Protein AF-A0A9E9LBI9-F1 (afdb_monomer)

Structure (mmCIF, N/CA/C/O backbone):
data_AF-A0A9E9LBI9-F1
#
_entry.id   AF-A0A9E9LBI9-F1
#
loop_
_atom_site.group_PDB
_atom_site.id
_atom_site.type_symbol
_atom_site.label_atom_id
_atom_site.label_alt_id
_atom_site.label_comp_id
_atom_site.label_asym_id
_atom_site.label_entity_id
_atom_site.label_seq_id
_atom_site.pdbx_PDB_ins_code
_atom_site.Cartn_x
_atom_site.Cartn_y
_atom_site.Cartn_z
_atom_site.occupancy
_atom_site.B_iso_or_equiv
_atom_site.auth_seq_id
_atom_site.auth_comp_id
_atom_site.auth_asym_id
_atom_site.auth_atom_id
_atom_site.pdbx_PDB_model_num
ATOM 1 N N . MET A 1 1 ? -3.556 -32.156 -59.238 1.00 56.84 1 MET A N 1
ATOM 2 C CA . MET A 1 1 ? -4.126 -30.842 -58.843 1.00 56.84 1 MET A CA 1
ATOM 3 C C . MET A 1 1 ? -4.313 -30.644 -57.334 1.00 56.84 1 MET A C 1
ATOM 5 O O . MET A 1 1 ? -4.051 -29.538 -56.886 1.00 56.84 1 MET A O 1
ATOM 9 N N . LYS A 1 2 ? -4.705 -31.645 -56.526 1.00 55.84 2 LYS A N 1
ATOM 10 C CA . LYS A 1 2 ? -4.980 -31.447 -55.080 1.00 55.84 2 LYS A CA 1
ATOM 11 C C . LYS A 1 2 ? -3.745 -31.144 -54.202 1.00 55.84 2 LYS A C 1
ATOM 13 O O . LYS A 1 2 ? -3.863 -30.381 -53.254 1.00 55.84 2 LYS A O 1
ATOM 18 N N . LEU A 1 3 ? -2.559 -31.650 -54.557 1.00 52.78 3 LEU A N 1
ATOM 19 C CA . LEU A 1 3 ? -1.318 -31.416 -53.795 1.00 52.78 3 LEU A CA 1
ATOM 20 C C . LEU A 1 3 ? -0.767 -29.983 -53.953 1.00 52.78 3 LEU A C 1
ATOM 22 O O . LEU A 1 3 ? -0.247 -29.408 -53.005 1.00 52.78 3 LEU A O 1
ATOM 26 N N . ILE A 1 4 ? -0.953 -29.377 -55.132 1.00 56.50 4 ILE A N 1
ATOM 27 C CA . ILE A 1 4 ? -0.503 -28.005 -55.437 1.00 56.50 4 ILE A CA 1
ATOM 28 C C . ILE A 1 4 ? -1.353 -26.970 -54.683 1.00 56.50 4 ILE A C 1
ATOM 30 O O . ILE A 1 4 ? -0.819 -25.997 -54.163 1.00 56.50 4 ILE A O 1
ATOM 34 N N . HIS A 1 5 ? -2.660 -27.219 -54.542 1.00 54.97 5 HIS A N 1
ATOM 35 C CA . HIS A 1 5 ? -3.551 -26.357 -53.756 1.00 54.97 5 HIS A CA 1
ATOM 36 C C . HIS A 1 5 ? -3.266 -26.462 -52.248 1.00 54.97 5 HIS A C 1
ATOM 38 O O . HIS A 1 5 ? -3.377 -25.468 -51.536 1.00 54.97 5 HIS A O 1
ATOM 44 N N . PHE A 1 6 ? -2.834 -27.635 -51.767 1.00 55.84 6 PHE A N 1
ATOM 45 C CA . PHE A 1 6 ? -2.433 -27.826 -50.370 1.00 55.84 6 PHE A CA 1
ATOM 46 C C . PHE A 1 6 ? -1.094 -27.135 -50.053 1.00 55.84 6 PHE A C 1
ATOM 48 O O . PHE A 1 6 ? -0.982 -26.466 -49.029 1.00 55.84 6 PHE A O 1
ATOM 55 N N . LEU A 1 7 ? -0.105 -27.208 -50.958 1.00 52.81 7 LEU A N 1
ATOM 56 C CA . LEU A 1 7 ? 1.157 -26.471 -50.811 1.00 52.81 7 LEU A CA 1
ATOM 57 C C . LEU A 1 7 ? 0.970 -24.948 -50.913 1.00 52.81 7 LEU A C 1
ATOM 59 O O . LEU A 1 7 ? 1.571 -24.222 -50.126 1.00 52.81 7 LEU A O 1
ATOM 63 N N . MET A 1 8 ? 0.114 -24.448 -51.815 1.00 56.12 8 MET A N 1
ATOM 64 C CA . MET A 1 8 ? -0.184 -23.008 -51.886 1.00 56.12 8 MET A CA 1
ATOM 65 C C . MET A 1 8 ? -0.888 -22.492 -50.625 1.00 56.12 8 MET A C 1
ATOM 67 O O . MET A 1 8 ? -0.554 -21.400 -50.168 1.00 56.12 8 MET A O 1
ATOM 71 N N . GLY A 1 9 ? -1.804 -23.275 -50.039 1.00 52.75 9 GLY A N 1
ATOM 72 C CA . GLY A 1 9 ? -2.471 -22.939 -48.775 1.00 52.75 9 GLY A CA 1
ATOM 73 C C . GLY A 1 9 ? -1.521 -22.924 -47.571 1.00 52.75 9 GLY A C 1
ATOM 74 O O . GLY A 1 9 ? -1.604 -22.038 -46.725 1.00 52.75 9 GLY A O 1
ATOM 75 N N . LEU A 1 10 ? -0.560 -23.854 -47.519 1.00 52.62 10 LEU A N 1
ATOM 76 C CA . LEU A 1 10 ? 0.444 -23.897 -46.451 1.00 52.62 10 LEU A CA 1
ATOM 77 C C . LEU A 1 10 ? 1.421 -22.708 -46.534 1.00 52.62 10 LEU A C 1
ATOM 79 O O . LEU A 1 10 ? 1.771 -22.128 -45.510 1.00 52.62 10 LEU A O 1
ATOM 83 N N . VAL A 1 11 ? 1.809 -22.299 -47.747 1.00 55.78 11 VAL A N 1
ATOM 84 C CA . VAL A 1 11 ? 2.680 -21.130 -47.976 1.00 55.78 11 VAL A CA 1
ATOM 85 C C . VAL A 1 11 ? 1.968 -19.815 -47.633 1.00 55.78 11 VAL A C 1
ATOM 87 O O . VAL A 1 11 ? 2.601 -18.912 -47.092 1.00 55.78 11 VAL A O 1
ATOM 90 N N . THR A 1 12 ? 0.651 -19.705 -47.848 1.00 53.56 12 THR A N 1
ATOM 91 C CA . THR A 1 12 ? -0.120 -18.513 -47.432 1.00 53.56 12 THR A CA 1
ATOM 92 C C . THR A 1 12 ? -0.301 -18.427 -45.915 1.00 53.56 12 THR A C 1
ATOM 94 O O . THR A 1 12 ? -0.238 -17.332 -45.362 1.00 53.56 12 THR A O 1
ATOM 97 N N . VAL A 1 13 ? -0.453 -19.560 -45.221 1.00 53.38 13 VAL A N 1
ATOM 98 C CA . VAL A 1 13 ? -0.503 -19.590 -43.747 1.00 53.38 13 VAL A CA 1
ATOM 99 C C . VAL A 1 13 ? 0.875 -19.307 -43.131 1.00 53.38 13 VAL A C 1
ATOM 101 O O . VAL A 1 13 ? 0.956 -18.574 -42.150 1.00 53.38 13 VAL A O 1
ATOM 104 N N . LEU A 1 14 ? 1.970 -19.788 -43.731 1.00 50.09 14 LEU A N 1
ATOM 105 C CA . LEU A 1 14 ? 3.338 -19.474 -43.287 1.00 50.09 14 LEU A CA 1
ATOM 106 C C . LEU A 1 14 ? 3.740 -18.009 -43.544 1.00 50.09 14 LEU A C 1
ATOM 108 O O . LEU A 1 14 ? 4.458 -17.432 -42.729 1.00 50.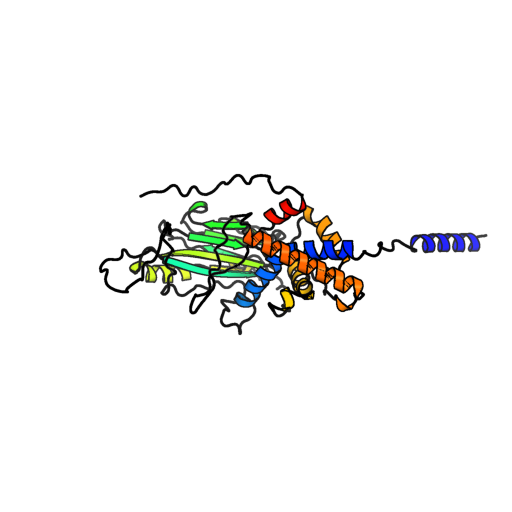09 14 LEU A O 1
ATOM 112 N N . LEU A 1 15 ? 3.237 -17.373 -44.608 1.00 48.22 15 LEU A N 1
ATOM 113 C CA . LEU A 1 15 ? 3.476 -15.948 -44.889 1.00 48.22 15 LEU A CA 1
ATOM 114 C C . LEU A 1 15 ? 2.698 -14.996 -43.964 1.00 48.22 15 LEU A C 1
ATOM 116 O O . LEU A 1 15 ? 3.145 -13.874 -43.756 1.00 48.22 15 LEU A O 1
ATOM 120 N N . LEU A 1 16 ? 1.586 -15.432 -43.361 1.00 48.56 16 LEU A N 1
ATOM 121 C CA . LEU A 1 16 ? 0.854 -14.639 -42.359 1.00 48.56 16 LEU A CA 1
ATOM 122 C C . LEU A 1 16 ? 1.471 -14.721 -40.949 1.00 48.56 16 LEU A C 1
ATOM 124 O O . LEU A 1 16 ? 1.191 -13.869 -40.109 1.00 48.56 16 LEU A O 1
ATOM 128 N N . VAL A 1 17 ? 2.326 -15.718 -40.688 1.00 51.19 17 VAL A N 1
ATOM 129 C CA . VAL A 1 17 ? 3.073 -15.863 -39.421 1.00 51.19 17 VAL A CA 1
ATOM 130 C C . VAL A 1 17 ? 4.417 -15.116 -39.464 1.00 51.19 17 VAL A C 1
ATOM 132 O O . VAL A 1 17 ? 4.998 -14.806 -38.423 1.00 51.19 17 VAL A O 1
ATOM 135 N N . ALA A 1 18 ? 4.896 -14.742 -40.653 1.00 44.44 18 ALA A N 1
ATOM 136 C CA . ALA A 1 18 ? 6.085 -13.920 -40.818 1.00 44.44 18 ALA A CA 1
ATOM 137 C C . ALA A 1 18 ? 5.763 -12.423 -40.613 1.00 44.44 18 ALA A C 1
ATOM 139 O O . ALA A 1 18 ? 5.150 -11.771 -41.450 1.00 44.44 18 ALA A O 1
ATOM 140 N N . CYS A 1 19 ? 6.252 -11.879 -39.496 1.00 45.38 19 CYS A N 1
ATOM 141 C CA . CYS A 1 19 ? 6.387 -10.450 -39.189 1.00 45.38 19 CYS A CA 1
ATOM 142 C C . CYS A 1 19 ? 5.119 -9.653 -38.824 1.00 45.38 19 CYS A C 1
ATOM 144 O O . CYS A 1 19 ? 4.784 -8.648 -39.440 1.00 45.38 19 CYS A O 1
ATOM 146 N N . HIS A 1 20 ? 4.564 -9.946 -37.647 1.00 42.97 20 HIS A N 1
ATOM 147 C CA . HIS A 1 20 ? 4.352 -8.872 -36.663 1.00 42.97 20 HIS A CA 1
ATOM 148 C C . HIS A 1 20 ? 5.579 -8.800 -35.733 1.00 42.97 20 HIS A C 1
ATOM 150 O O . HIS A 1 20 ? 5.482 -8.989 -34.521 1.00 42.97 20 HIS A O 1
ATOM 156 N N . GLN A 1 21 ? 6.775 -8.578 -36.295 1.00 49.59 21 GLN A N 1
ATOM 157 C CA . GLN A 1 21 ? 7.915 -8.182 -35.468 1.00 49.59 21 GLN A CA 1
ATOM 158 C C . GLN A 1 21 ? 7.580 -6.798 -34.912 1.00 49.59 21 GLN A C 1
ATOM 160 O O . GLN A 1 21 ? 7.464 -5.831 -35.666 1.00 49.59 21 GLN A O 1
ATOM 165 N N . LYS A 1 22 ? 7.352 -6.705 -33.595 1.00 59.28 22 LYS A N 1
ATOM 166 C CA . LYS A 1 22 ? 7.262 -5.408 -32.917 1.00 59.28 22 LYS A CA 1
ATOM 167 C C . LYS A 1 22 ? 8.502 -4.611 -33.317 1.00 59.28 22 LYS A C 1
ATOM 169 O O . LYS A 1 22 ? 9.610 -5.105 -33.126 1.00 59.28 22 LYS A O 1
ATOM 174 N N . LYS A 1 23 ? 8.306 -3.407 -33.869 1.00 72.56 23 LYS A N 1
ATOM 175 C CA . LYS A 1 23 ? 9.401 -2.482 -34.177 1.00 72.56 23 LYS A CA 1
ATOM 176 C C . LYS A 1 23 ? 10.329 -2.413 -32.949 1.00 72.56 23 LYS A C 1
ATOM 178 O O . LYS A 1 23 ? 9.810 -2.118 -31.859 1.00 72.56 23 LYS A O 1
ATOM 183 N N . PRO A 1 24 ? 11.636 -2.710 -33.098 1.00 78.12 24 PRO A N 1
ATOM 184 C CA . PRO A 1 24 ? 12.577 -2.568 -31.998 1.00 78.12 24 PRO A CA 1
ATOM 185 C C . PRO A 1 24 ? 12.526 -1.121 -31.505 1.00 78.12 24 PRO A C 1
ATOM 187 O O . PRO A 1 24 ? 12.380 -0.192 -32.303 1.00 78.12 24 PRO A O 1
ATOM 190 N N . LEU A 1 25 ? 12.532 -0.954 -30.185 1.00 86.25 25 LEU A N 1
ATOM 191 C CA . LEU A 1 25 ? 12.598 0.367 -29.574 1.00 86.25 25 LEU A CA 1
ATOM 192 C C . LEU A 1 25 ? 13.937 1.013 -29.938 1.00 86.25 25 LEU A C 1
ATOM 194 O O . LEU A 1 25 ? 14.961 0.336 -29.906 1.00 86.25 25 LEU A O 1
ATOM 198 N N . ASP A 1 26 ? 13.932 2.305 -30.255 1.00 92.00 26 ASP A N 1
ATOM 199 C CA . ASP A 1 26 ? 15.177 3.076 -30.278 1.00 92.00 26 ASP A CA 1
ATOM 200 C C . ASP A 1 26 ? 15.549 3.576 -28.865 1.00 92.00 26 ASP A C 1
ATOM 202 O O . ASP A 1 26 ? 14.745 3.535 -27.928 1.00 92.00 26 ASP A O 1
ATOM 206 N N . GLU A 1 27 ? 16.789 4.041 -28.698 1.00 95.88 27 GLU A N 1
ATOM 207 C CA . GLU A 1 27 ? 17.319 4.528 -27.414 1.00 95.88 27 GLU A CA 1
ATOM 208 C C . GLU A 1 27 ? 16.527 5.726 -26.859 1.00 95.88 27 GLU A C 1
ATOM 210 O O . GLU A 1 27 ? 16.388 5.875 -25.643 1.00 95.88 27 GLU A O 1
ATOM 215 N N . VAL A 1 28 ? 15.945 6.559 -27.727 1.00 96.12 28 VAL A N 1
ATOM 216 C CA . VAL A 1 28 ? 15.124 7.706 -27.314 1.00 96.12 28 VAL A CA 1
ATOM 217 C C . VAL A 1 28 ? 13.802 7.222 -26.718 1.00 96.12 28 VAL A C 1
ATOM 219 O O . VAL A 1 28 ? 13.397 7.689 -25.649 1.00 96.12 28 VAL A O 1
ATOM 222 N N . GLU A 1 29 ? 13.145 6.253 -27.360 1.00 95.56 29 GLU A N 1
ATOM 223 C CA . GLU A 1 29 ? 11.935 5.627 -26.831 1.00 95.56 29 GLU A CA 1
ATOM 224 C C . GLU A 1 29 ? 12.211 4.933 -25.487 1.00 95.56 29 GLU A C 1
ATOM 226 O O . GLU A 1 29 ? 11.421 5.099 -24.554 1.00 95.56 29 GLU A O 1
ATOM 231 N N . ILE A 1 30 ? 13.324 4.199 -25.351 1.00 97.56 30 ILE A N 1
ATOM 232 C CA . ILE A 1 30 ? 13.701 3.529 -24.090 1.00 97.56 30 ILE A CA 1
ATOM 233 C C . ILE A 1 30 ? 13.911 4.554 -22.981 1.00 97.56 30 ILE A C 1
ATOM 235 O O . ILE A 1 30 ? 13.309 4.422 -21.915 1.00 97.56 30 ILE A O 1
ATOM 239 N N . THR A 1 31 ? 14.698 5.597 -23.248 1.00 98.12 31 THR A N 1
ATOM 240 C CA . THR A 1 31 ? 14.984 6.672 -22.287 1.00 98.12 31 THR A CA 1
ATOM 241 C C . THR A 1 31 ? 13.692 7.309 -21.779 1.00 98.12 31 THR A C 1
ATOM 243 O O . THR A 1 31 ? 13.496 7.483 -20.573 1.00 98.12 31 THR A O 1
ATOM 246 N N . GLN A 1 32 ? 12.762 7.614 -22.686 1.00 96.06 32 GLN A N 1
ATOM 247 C CA . GLN A 1 32 ? 11.491 8.235 -22.324 1.00 96.06 32 GLN A CA 1
ATOM 248 C C . GLN A 1 32 ? 10.583 7.291 -21.521 1.00 96.06 32 GLN A C 1
ATOM 250 O O . GLN A 1 32 ? 9.981 7.712 -20.530 1.00 96.06 32 GLN A O 1
ATOM 255 N N . ILE A 1 33 ? 10.478 6.018 -21.917 1.00 95.50 33 ILE A N 1
ATOM 256 C CA . ILE A 1 33 ? 9.675 5.022 -21.192 1.00 95.50 33 ILE A CA 1
ATOM 257 C C . ILE A 1 33 ? 10.257 4.793 -19.790 1.00 95.50 33 ILE A C 1
ATOM 259 O O . ILE A 1 33 ? 9.503 4.785 -18.817 1.00 95.50 33 ILE A O 1
ATOM 263 N N . ALA A 1 34 ? 11.579 4.664 -19.670 1.00 98.12 34 ALA A N 1
ATOM 264 C CA . ALA A 1 34 ? 12.278 4.467 -18.404 1.00 98.12 34 ALA A CA 1
ATOM 265 C C . ALA A 1 34 ? 12.075 5.645 -17.443 1.00 98.12 34 ALA A C 1
ATOM 267 O O . ALA A 1 34 ? 11.749 5.441 -16.273 1.00 98.12 34 ALA A O 1
ATOM 268 N N . LYS A 1 35 ? 12.181 6.879 -17.951 1.00 96.56 35 LYS A N 1
ATOM 269 C CA . LYS A 1 35 ? 11.899 8.102 -17.192 1.00 96.56 35 LYS A CA 1
ATOM 270 C C . LYS A 1 35 ? 10.487 8.100 -16.613 1.00 96.56 35 LYS A C 1
ATOM 272 O O . LYS A 1 35 ? 10.300 8.285 -15.411 1.00 96.56 35 LYS A O 1
ATOM 277 N N . GLU A 1 36 ? 9.487 7.896 -17.464 1.00 93.12 36 GLU A N 1
ATOM 278 C CA . GLU A 1 36 ? 8.082 7.904 -17.049 1.00 93.12 36 GLU A CA 1
ATOM 279 C C . GLU A 1 36 ? 7.766 6.771 -16.071 1.00 93.12 36 GLU A C 1
ATOM 281 O O . GLU A 1 36 ? 7.043 6.986 -15.096 1.00 93.12 36 GLU A O 1
ATOM 286 N N . ALA A 1 37 ? 8.323 5.581 -16.304 1.00 95.88 37 ALA A N 1
ATOM 287 C CA . ALA A 1 37 ? 8.126 4.434 -15.435 1.00 95.88 37 ALA A CA 1
ATOM 288 C C . ALA A 1 37 ? 8.792 4.621 -14.068 1.00 95.88 37 ALA A C 1
ATOM 290 O O . ALA A 1 37 ? 8.202 4.247 -13.054 1.00 95.88 37 ALA A O 1
ATOM 291 N N . TYR A 1 38 ? 9.969 5.254 -14.016 1.00 96.00 38 TYR A N 1
ATOM 292 C CA . TYR A 1 38 ? 10.622 5.607 -12.758 1.00 96.00 38 TYR A CA 1
ATOM 293 C C . TYR A 1 38 ? 9.760 6.578 -11.943 1.00 96.00 38 TYR A C 1
ATOM 295 O O . TYR A 1 38 ? 9.469 6.322 -10.777 1.00 96.00 38 TYR A O 1
ATOM 303 N N . ILE A 1 39 ? 9.277 7.661 -12.565 1.00 90.69 39 ILE A N 1
ATOM 304 C CA . ILE A 1 39 ? 8.421 8.649 -11.887 1.00 90.69 39 ILE A CA 1
ATOM 305 C C . ILE A 1 39 ? 7.108 8.005 -11.417 1.00 90.69 39 ILE A C 1
ATOM 307 O O . ILE A 1 39 ? 6.672 8.250 -10.291 1.00 90.69 39 ILE A O 1
ATOM 311 N N . TYR A 1 40 ? 6.492 7.159 -12.249 1.00 91.75 40 TYR A N 1
ATOM 312 C CA . TYR A 1 40 ? 5.276 6.426 -11.897 1.00 91.75 40 TYR A CA 1
ATOM 313 C C . TYR A 1 40 ? 5.490 5.469 -10.718 1.00 91.75 40 TYR A C 1
ATOM 315 O O . TYR A 1 40 ? 4.676 5.423 -9.795 1.00 91.75 40 TYR A O 1
ATOM 323 N N . GLY A 1 41 ? 6.577 4.696 -10.755 1.00 93.25 41 GLY A N 1
ATOM 324 C CA . GLY A 1 41 ? 6.881 3.679 -9.757 1.00 93.25 41 GLY A CA 1
ATOM 325 C C . GLY A 1 41 ? 7.421 4.241 -8.447 1.00 93.25 41 GLY A C 1
ATOM 326 O O . GLY A 1 41 ? 7.339 3.565 -7.426 1.00 93.25 41 GLY A O 1
ATOM 327 N N . PHE A 1 42 ? 7.956 5.465 -8.446 1.00 91.56 42 PHE A N 1
ATOM 328 C CA . PHE A 1 42 ? 8.626 6.052 -7.286 1.00 91.56 42 PHE A CA 1
ATOM 329 C C . PHE A 1 42 ? 7.778 6.010 -6.001 1.00 91.56 42 PHE A C 1
ATOM 331 O O . PHE A 1 42 ? 8.251 5.450 -5.010 1.00 91.56 42 PHE A O 1
ATOM 338 N N . PRO A 1 43 ? 6.521 6.507 -5.979 1.00 86.94 43 PRO A N 1
ATOM 339 C CA . PRO A 1 43 ? 5.689 6.420 -4.778 1.00 86.94 43 PRO A CA 1
ATOM 340 C C . PRO A 1 43 ? 5.386 4.976 -4.351 1.00 86.94 43 PRO A C 1
ATOM 342 O O . PRO A 1 43 ? 5.229 4.724 -3.159 1.00 86.94 43 PRO A O 1
ATOM 345 N N . VAL A 1 44 ? 5.328 4.038 -5.301 1.00 92.25 44 VAL A N 1
ATOM 346 C CA . VAL A 1 44 ? 5.051 2.618 -5.040 1.00 92.25 44 VAL A CA 1
ATOM 347 C C . VAL A 1 44 ? 6.242 1.959 -4.343 1.00 92.25 44 VAL A C 1
ATOM 349 O O . VAL A 1 44 ? 6.081 1.318 -3.306 1.00 92.25 44 VAL A O 1
ATOM 352 N N . VAL A 1 45 ? 7.454 2.171 -4.863 1.00 94.50 45 VAL A N 1
ATOM 353 C CA . VAL A 1 45 ? 8.693 1.612 -4.299 1.00 94.50 45 VAL A CA 1
ATOM 354 C C . VAL A 1 45 ? 9.050 2.270 -2.959 1.00 94.50 45 VAL A C 1
ATOM 356 O O . VAL A 1 45 ? 9.453 1.578 -2.023 1.00 94.50 45 VAL A O 1
ATOM 359 N N . GLU A 1 46 ? 8.825 3.577 -2.798 1.00 87.12 46 GLU A N 1
ATOM 360 C CA . GLU A 1 46 ? 9.013 4.242 -1.499 1.00 87.12 46 GLU A CA 1
ATOM 361 C C . GLU A 1 46 ? 8.031 3.748 -0.439 1.00 87.12 46 GLU A C 1
ATOM 363 O O . GLU A 1 46 ? 8.385 3.584 0.733 1.00 87.12 46 GLU A O 1
ATOM 368 N N . LEU A 1 47 ? 6.787 3.476 -0.827 1.00 89.88 47 LEU A N 1
ATOM 369 C CA . LEU A 1 47 ? 5.831 2.901 0.102 1.00 89.88 47 LEU A CA 1
ATOM 370 C C . LEU A 1 47 ? 6.162 1.434 0.418 1.00 89.88 47 LEU A C 1
ATOM 372 O O . LEU A 1 47 ? 5.976 1.002 1.557 1.00 89.88 47 LEU A O 1
ATOM 376 N N . TYR A 1 48 ? 6.740 0.693 -0.529 1.00 96.06 48 TYR A N 1
ATOM 377 C CA . TYR A 1 48 ? 7.264 -0.644 -0.265 1.00 96.06 48 TYR A CA 1
ATOM 378 C C . TYR A 1 48 ? 8.376 -0.646 0.775 1.00 96.06 48 TYR A C 1
ATOM 380 O O . TYR A 1 48 ? 8.317 -1.458 1.691 1.00 96.06 48 TYR A O 1
ATOM 388 N N . ARG A 1 49 ? 9.322 0.302 0.723 1.00 93.12 49 ARG A N 1
ATOM 389 C CA . ARG A 1 49 ? 10.312 0.486 1.799 1.00 93.12 49 ARG A CA 1
ATOM 390 C C . ARG A 1 49 ? 9.639 0.563 3.166 1.00 93.12 49 ARG A C 1
ATOM 392 O O . ARG A 1 49 ? 10.095 -0.049 4.128 1.00 93.12 49 ARG A O 1
ATOM 399 N N . ASN A 1 50 ? 8.548 1.324 3.261 1.00 88.81 50 ASN A N 1
ATOM 400 C CA . ASN A 1 50 ? 7.805 1.461 4.505 1.00 88.81 50 ASN A CA 1
ATOM 401 C C . ASN A 1 50 ? 7.163 0.148 4.958 1.00 88.81 50 ASN A C 1
ATOM 403 O O . ASN A 1 50 ? 7.285 -0.219 6.125 1.00 88.81 50 ASN A O 1
ATOM 407 N N . MET A 1 51 ? 6.485 -0.537 4.040 1.00 96.25 51 MET A N 1
ATOM 408 C CA . MET A 1 51 ? 5.859 -1.830 4.298 1.00 96.25 51 MET A CA 1
ATOM 409 C C . MET A 1 51 ? 6.897 -2.873 4.718 1.00 96.25 51 MET A C 1
ATOM 411 O O . MET A 1 51 ? 6.687 -3.578 5.703 1.00 96.25 51 MET A O 1
ATOM 415 N N . TYR A 1 52 ? 8.039 -2.911 4.028 1.00 95.81 52 TYR A N 1
ATOM 416 C CA . TYR A 1 52 ? 9.141 -3.823 4.301 1.00 95.81 52 TYR A CA 1
ATOM 417 C C . TYR A 1 52 ? 9.658 -3.649 5.728 1.00 95.81 52 TYR A C 1
ATOM 419 O O . TYR A 1 52 ? 9.590 -4.576 6.530 1.00 95.81 52 TYR A O 1
ATOM 427 N N . ILE A 1 53 ? 10.054 -2.425 6.079 1.00 90.12 53 ILE A N 1
ATOM 428 C CA . ILE A 1 53 ? 10.621 -2.098 7.391 1.00 90.12 53 ILE A CA 1
ATOM 429 C C . ILE A 1 53 ? 9.608 -2.303 8.527 1.00 90.12 53 ILE A C 1
ATOM 431 O O . ILE A 1 53 ? 9.986 -2.723 9.613 1.00 90.12 53 ILE A O 1
ATOM 435 N N . HIS A 1 54 ? 8.330 -1.964 8.324 1.00 89.06 54 HIS A N 1
ATOM 436 C CA . HIS A 1 54 ? 7.355 -1.937 9.420 1.00 89.06 54 HIS A CA 1
ATOM 437 C C . HIS A 1 54 ? 6.550 -3.232 9.594 1.00 89.06 54 HIS A C 1
ATOM 439 O O . HIS A 1 54 ? 5.997 -3.422 10.681 1.00 89.06 54 HIS A O 1
ATOM 445 N N . ALA A 1 55 ? 6.460 -4.088 8.568 1.00 94.50 55 ALA A N 1
ATOM 446 C CA . ALA A 1 55 ? 5.589 -5.268 8.584 1.00 94.50 55 ALA A CA 1
ATOM 447 C C . ALA A 1 55 ? 6.215 -6.578 8.077 1.00 94.50 55 ALA A C 1
ATOM 449 O O . ALA A 1 55 ? 5.647 -7.639 8.356 1.00 94.50 55 ALA A O 1
ATOM 450 N N . ILE A 1 56 ? 7.353 -6.535 7.373 1.00 96.25 56 ILE A N 1
ATOM 451 C CA . ILE A 1 56 ? 7.972 -7.722 6.753 1.00 96.25 56 ILE A CA 1
ATOM 452 C C . ILE A 1 56 ? 9.264 -8.110 7.477 1.00 96.25 56 ILE A C 1
ATOM 454 O O . ILE A 1 56 ? 9.375 -9.233 7.966 1.00 96.25 56 ILE A O 1
ATOM 458 N N . ASP A 1 57 ? 10.215 -7.183 7.573 1.00 95.00 57 ASP A N 1
ATOM 459 C CA . ASP A 1 57 ? 11.534 -7.408 8.165 1.00 95.00 57 ASP A CA 1
ATOM 460 C C . ASP A 1 57 ? 11.450 -7.383 9.696 1.00 95.00 57 ASP A C 1
ATOM 462 O O . ASP A 1 57 ? 11.485 -6.322 10.319 1.00 95.00 57 ASP A O 1
ATOM 466 N N . LYS A 1 58 ? 11.287 -8.565 10.301 1.00 94.75 58 LYS A N 1
ATOM 467 C CA . LYS A 1 58 ? 11.145 -8.736 11.758 1.00 94.75 58 LYS A CA 1
ATOM 468 C C . LYS A 1 58 ? 12.425 -8.429 12.532 1.00 94.75 58 LYS A C 1
ATOM 470 O O . LYS A 1 58 ? 12.335 -8.154 13.726 1.00 94.75 58 LYS A O 1
ATOM 475 N N . ASP A 1 59 ? 13.572 -8.474 11.862 1.00 94.19 59 ASP A N 1
ATOM 476 C CA . ASP A 1 59 ? 14.875 -8.207 12.468 1.00 94.19 59 ASP A CA 1
ATOM 477 C C . ASP A 1 59 ? 15.218 -6.708 12.418 1.00 94.19 59 ASP A C 1
ATOM 479 O O . ASP A 1 59 ? 16.146 -6.241 13.084 1.00 94.19 59 ASP A O 1
ATOM 483 N N . ASN A 1 60 ? 14.428 -5.912 11.687 1.00 89.75 60 ASN A N 1
ATOM 484 C CA . ASN A 1 60 ? 14.578 -4.469 11.658 1.00 89.75 60 ASN A CA 1
ATOM 485 C C . ASN A 1 60 ? 14.232 -3.833 13.008 1.00 89.75 60 ASN A C 1
ATOM 487 O O . ASN A 1 60 ? 13.143 -4.027 13.548 1.00 89.75 60 ASN A O 1
ATOM 491 N N . SER A 1 61 ? 15.077 -2.921 13.493 1.00 85.75 61 SER A N 1
ATOM 492 C CA . SER A 1 61 ? 14.806 -2.153 14.721 1.00 85.75 61 SER A CA 1
ATOM 493 C C . SER A 1 61 ? 13.551 -1.274 14.643 1.00 85.75 61 SER A C 1
ATOM 495 O O . SER A 1 61 ? 13.044 -0.812 15.667 1.00 85.75 61 SER A O 1
ATOM 497 N N . ARG A 1 62 ? 13.048 -1.018 13.431 1.00 83.12 62 ARG A N 1
ATOM 498 C CA . ARG A 1 62 ? 11.835 -0.237 13.175 1.00 83.12 62 ARG A CA 1
ATOM 499 C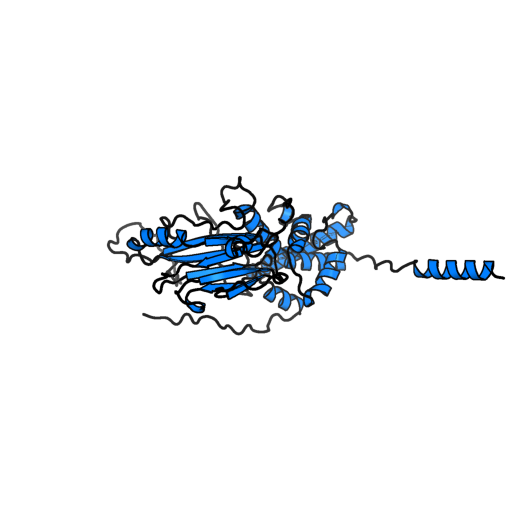 C . ARG A 1 62 ? 10.607 -1.100 12.885 1.00 83.12 62 ARG A C 1
ATOM 501 O O . ARG A 1 62 ? 9.551 -0.524 12.618 1.00 83.12 62 ARG A O 1
ATOM 508 N N . PHE A 1 63 ? 10.720 -2.426 12.939 1.00 87.62 63 PHE A N 1
ATOM 509 C CA . PHE A 1 63 ? 9.580 -3.327 12.822 1.00 87.62 63 PHE A CA 1
ATOM 510 C C . PHE A 1 63 ? 8.493 -2.952 13.832 1.00 87.62 63 PHE A C 1
ATOM 512 O O . PHE A 1 63 ? 8.777 -2.700 15.004 1.00 87.62 63 PHE A O 1
ATOM 519 N N . LEU A 1 64 ? 7.239 -2.886 13.376 1.00 86.56 64 LEU A N 1
ATOM 520 C CA . LEU A 1 64 ? 6.114 -2.491 14.223 1.00 86.56 64 LEU A CA 1
ATOM 521 C C . LEU A 1 64 ? 5.244 -3.696 14.569 1.00 86.56 64 LEU A C 1
ATOM 523 O O . LEU A 1 64 ? 5.052 -4.001 15.745 1.00 86.56 64 LEU A O 1
ATOM 527 N N . ALA A 1 65 ? 4.702 -4.366 13.554 1.00 92.38 65 ALA A N 1
ATOM 528 C CA . ALA A 1 65 ? 3.933 -5.596 13.701 1.00 92.38 65 ALA A CA 1
ATOM 529 C C . ALA A 1 65 ? 3.734 -6.268 12.339 1.00 92.38 65 ALA A C 1
ATOM 531 O O . ALA A 1 65 ? 3.689 -5.597 11.311 1.00 92.38 65 ALA A O 1
ATOM 532 N N . SER A 1 66 ? 3.536 -7.589 12.337 1.00 95.56 66 SER A N 1
ATOM 533 C CA . SER A 1 66 ? 3.159 -8.325 11.125 1.00 95.56 66 SER A CA 1
ATOM 534 C C . SER A 1 66 ? 1.810 -7.857 10.563 1.00 95.56 66 SER A C 1
ATOM 536 O O . SER A 1 66 ? 1.008 -7.240 11.270 1.00 95.56 66 SER A O 1
ATOM 538 N N . PHE A 1 67 ? 1.537 -8.196 9.300 1.00 97.31 67 PHE A N 1
ATOM 539 C CA . PHE A 1 67 ? 0.289 -7.838 8.622 1.00 97.31 67 PHE A CA 1
ATOM 540 C C . PHE A 1 67 ? -0.970 -8.142 9.447 1.00 97.31 67 PHE A C 1
ATOM 542 O O . PHE A 1 67 ? -1.051 -9.114 10.203 1.00 97.31 67 PHE A O 1
ATOM 549 N N . ASN A 1 68 ? -1.970 -7.276 9.284 1.00 97.50 68 ASN A N 1
ATOM 550 C CA . ASN A 1 68 ? -3.278 -7.322 9.931 1.00 97.50 68 ASN A CA 1
ATOM 551 C C . ASN A 1 68 ? -3.239 -7.219 11.470 1.00 97.50 68 ASN A C 1
ATOM 553 O O . ASN A 1 68 ? -4.250 -7.454 12.139 1.00 97.50 68 ASN A O 1
ATOM 557 N N . LYS A 1 69 ? -2.094 -6.840 12.057 1.00 96.62 69 LYS A N 1
ATOM 558 C CA . LYS A 1 69 ? -1.945 -6.549 13.488 1.00 96.62 69 LYS A CA 1
ATOM 559 C C . LYS A 1 69 ? -1.741 -5.055 13.710 1.00 96.62 69 LYS A C 1
ATOM 561 O O . LYS A 1 69 ? -0.864 -4.432 13.122 1.00 96.62 69 LYS A O 1
ATOM 566 N N . LEU A 1 70 ? -2.566 -4.485 14.583 1.00 95.00 70 LEU A N 1
ATOM 567 C CA . LEU A 1 70 ? -2.461 -3.086 14.974 1.00 95.00 70 LEU A CA 1
ATOM 568 C C . LEU A 1 70 ? -1.316 -2.906 15.975 1.00 95.00 70 LEU A C 1
ATOM 570 O O . LEU A 1 70 ? -1.341 -3.497 17.053 1.00 95.00 70 LEU A O 1
ATOM 574 N N . ALA A 1 71 ? -0.354 -2.058 15.628 1.00 90.38 71 ALA A N 1
ATOM 575 C CA . ALA A 1 71 ? 0.703 -1.609 16.521 1.00 90.38 71 ALA A CA 1
ATOM 576 C C . ALA A 1 71 ? 0.377 -0.211 17.052 1.00 90.38 71 ALA A C 1
ATOM 578 O O . ALA A 1 71 ? -0.030 0.667 16.291 1.00 90.38 71 ALA A O 1
ATOM 579 N N . TRP A 1 72 ? 0.599 0.015 18.344 1.00 86.06 72 TRP A N 1
ATOM 580 C CA . TRP A 1 72 ? 0.509 1.334 18.968 1.00 86.06 72 TRP A CA 1
ATOM 581 C C . TRP A 1 72 ? 1.882 1.762 19.464 1.00 86.06 72 TRP A C 1
ATOM 583 O O . TRP A 1 72 ? 2.621 0.959 20.033 1.00 86.06 72 TRP A O 1
ATOM 593 N N . ARG A 1 73 ? 2.216 3.041 19.294 1.00 78.06 73 ARG A N 1
ATOM 594 C CA . ARG A 1 73 ? 3.359 3.630 19.997 1.00 78.06 73 ARG A CA 1
ATOM 595 C C . ARG A 1 73 ? 3.018 3.797 21.474 1.00 78.06 73 ARG A C 1
ATOM 597 O O . ARG A 1 73 ? 1.856 4.000 21.826 1.00 78.06 73 ARG A O 1
ATOM 604 N N . ALA A 1 74 ? 4.044 3.762 22.323 1.00 67.44 74 ALA A N 1
ATOM 605 C CA . ALA A 1 74 ? 3.888 4.037 23.745 1.00 67.44 74 ALA A CA 1
ATOM 606 C C . ALA A 1 74 ? 3.233 5.413 23.957 1.00 67.44 74 ALA A C 1
ATOM 608 O O . ALA A 1 74 ? 3.760 6.438 23.517 1.00 67.44 74 ALA A O 1
ATOM 609 N N . VAL A 1 75 ? 2.083 5.420 24.633 1.00 59.16 75 VAL A N 1
ATOM 610 C CA . VAL A 1 75 ? 1.292 6.630 24.911 1.00 59.16 75 VAL A CA 1
ATOM 611 C C . VAL A 1 75 ? 2.038 7.562 25.870 1.00 59.16 75 VAL A C 1
ATOM 613 O O . VAL A 1 75 ? 1.905 8.775 25.761 1.00 59.16 75 VAL A O 1
AT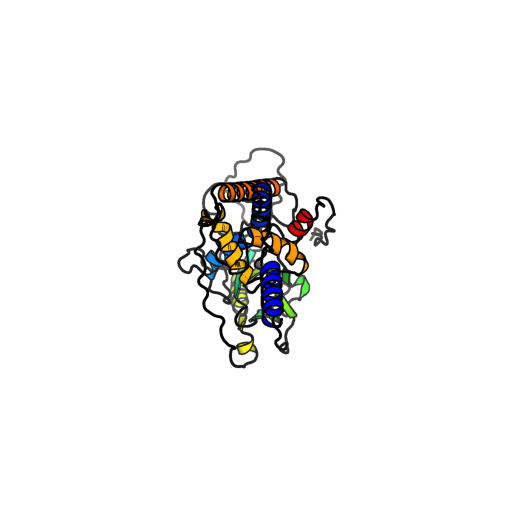OM 616 N N . SER A 1 76 ? 2.894 7.005 26.735 1.00 53.75 76 SER A N 1
ATOM 617 C CA . SER A 1 76 ? 3.765 7.722 27.678 1.00 53.75 76 SER A CA 1
ATOM 618 C C . SER A 1 76 ? 4.838 8.604 27.024 1.00 53.75 76 SER A C 1
ATOM 620 O O . SER A 1 76 ? 5.511 9.368 27.709 1.00 53.75 76 SER A O 1
ATOM 622 N N . SER A 1 77 ? 5.002 8.534 25.700 1.00 51.69 77 SER A N 1
ATOM 623 C CA . SER A 1 77 ? 5.809 9.467 24.907 1.00 51.69 77 SER A CA 1
ATOM 624 C C . SER A 1 77 ? 4.938 10.150 23.847 1.00 51.69 77 SER A C 1
ATOM 626 O O . SER A 1 77 ? 5.135 9.909 22.649 1.00 51.69 77 SER A O 1
ATOM 628 N N . PRO A 1 78 ? 3.957 10.980 24.250 1.00 54.28 78 PRO A N 1
ATOM 629 C CA . PRO A 1 78 ? 3.097 11.655 23.294 1.00 54.28 78 PRO A CA 1
ATOM 630 C C . PRO A 1 78 ? 3.939 12.605 22.439 1.00 54.28 78 PRO A C 1
ATOM 632 O O . PRO A 1 78 ? 4.798 13.333 22.942 1.00 54.28 78 PRO A O 1
ATOM 635 N N . VAL A 1 79 ? 3.707 12.608 21.124 1.00 51.44 79 VAL A N 1
ATOM 636 C CA . VAL A 1 79 ? 4.321 13.626 20.263 1.00 51.44 79 VAL A CA 1
ATOM 637 C C . VAL A 1 79 ? 3.593 14.934 20.547 1.00 51.44 79 VAL A C 1
ATOM 639 O O . VAL A 1 79 ? 2.405 15.051 20.239 1.00 51.44 79 VAL A O 1
ATOM 642 N N . ARG A 1 80 ? 4.298 15.892 21.153 1.00 55.28 80 ARG A N 1
ATOM 643 C CA . ARG A 1 80 ? 3.790 17.255 21.339 1.00 55.28 80 ARG A CA 1
ATOM 644 C C . ARG A 1 80 ? 3.577 17.873 19.960 1.00 55.28 80 ARG A C 1
ATOM 646 O O . ARG A 1 80 ? 4.455 17.778 19.100 1.00 55.28 80 ARG A O 1
ATOM 653 N N . GLY A 1 81 ? 2.401 18.442 19.717 1.00 40.53 81 GLY A N 1
ATOM 654 C CA . GLY A 1 81 ? 2.145 19.153 18.469 1.00 40.53 81 GLY A CA 1
ATOM 655 C C . GLY A 1 81 ? 3.105 20.336 18.329 1.00 40.53 81 GLY A C 1
ATOM 656 O O . GLY A 1 81 ? 3.329 21.065 19.288 1.00 40.53 81 GLY A O 1
ATOM 657 N N . CYS A 1 82 ? 3.676 20.550 17.142 1.00 33.59 82 CYS A N 1
ATOM 658 C CA . CYS A 1 82 ? 4.367 21.802 16.840 1.00 33.59 82 CYS A CA 1
ATOM 659 C C . CYS A 1 82 ? 3.337 22.939 16.763 1.00 33.59 82 CYS A C 1
ATOM 661 O O . CYS A 1 82 ? 2.826 23.242 15.690 1.00 33.59 82 CYS A O 1
ATOM 663 N N . THR A 1 83 ? 3.033 23.580 17.887 1.00 32.12 83 THR A N 1
ATOM 664 C CA . THR A 1 83 ? 2.331 24.870 17.927 1.00 32.12 83 THR A CA 1
ATOM 665 C C . THR A 1 83 ? 3.329 25.981 18.207 1.00 32.12 83 THR A C 1
ATOM 667 O O . THR A 1 83 ? 3.300 26.623 19.249 1.00 32.12 83 THR A O 1
ATOM 670 N N . LYS A 1 84 ? 4.225 26.221 17.252 1.00 32.66 84 LYS A N 1
ATOM 671 C CA . LYS A 1 84 ? 4.743 27.566 17.012 1.00 32.66 84 LYS A CA 1
ATOM 672 C C . LYS A 1 84 ? 4.745 27.781 15.508 1.00 32.66 84 LYS A C 1
ATOM 674 O O . LYS A 1 84 ? 5.583 27.230 14.798 1.00 32.66 84 LYS A O 1
ATOM 679 N N . GLU A 1 85 ? 3.787 28.575 15.030 1.00 30.36 85 GLU A N 1
ATOM 680 C CA . GLU A 1 85 ? 4.046 29.437 13.882 1.00 30.36 85 GLU A CA 1
ATOM 681 C C . GLU A 1 85 ? 5.314 30.216 14.230 1.00 30.36 85 GLU A C 1
ATOM 683 O O . GLU A 1 85 ? 5.296 31.152 15.026 1.00 30.36 85 GLU A O 1
ATOM 688 N N . ILE A 1 86 ? 6.444 29.773 13.688 1.00 30.28 86 ILE A N 1
ATOM 689 C CA . ILE A 1 86 ? 7.633 30.602 13.604 1.00 30.28 86 ILE A CA 1
ATOM 690 C C . ILE A 1 86 ? 7.307 31.639 12.528 1.00 30.28 86 ILE A C 1
ATOM 692 O O . ILE A 1 86 ? 7.646 31.488 11.358 1.00 30.28 86 ILE A O 1
ATOM 696 N N . ALA A 1 87 ? 6.579 32.679 12.926 1.00 35.25 87 ALA A N 1
ATOM 697 C CA . ALA A 1 87 ? 6.805 33.990 12.359 1.00 35.25 87 ALA A CA 1
ATOM 698 C C . ALA A 1 87 ? 8.118 34.476 12.980 1.00 35.25 87 ALA A C 1
ATOM 700 O O . ALA A 1 87 ? 8.130 35.048 14.064 1.00 35.25 87 ALA A O 1
ATOM 701 N N . SER A 1 88 ? 9.240 34.165 12.339 1.00 32.22 88 SER A N 1
ATOM 702 C CA . SER A 1 88 ? 10.496 34.857 12.612 1.00 32.22 88 SER A CA 1
ATOM 703 C C . SER A 1 88 ? 11.061 35.330 11.286 1.00 32.22 88 SER A C 1
ATOM 705 O O . SER A 1 88 ? 11.895 34.679 10.657 1.00 32.22 88 SER A O 1
ATOM 707 N N . ASP A 1 89 ? 10.563 36.485 10.867 1.00 32.00 89 ASP A N 1
ATOM 708 C CA . ASP A 1 89 ? 11.486 37.483 10.366 1.00 32.00 89 ASP A CA 1
ATOM 709 C C . ASP A 1 89 ? 12.381 37.902 11.550 1.00 32.00 89 ASP A C 1
ATOM 711 O O . ASP A 1 89 ? 11.899 38.045 12.674 1.00 32.00 89 ASP A O 1
ATOM 715 N N . SER A 1 90 ? 13.670 38.090 11.286 1.00 30.66 90 SER A N 1
ATOM 716 C CA . SER A 1 90 ? 14.716 38.626 12.177 1.00 30.66 90 SER A CA 1
ATOM 717 C C . SER A 1 90 ? 15.341 37.740 13.289 1.00 30.66 90 SER A C 1
ATOM 719 O O . SER A 1 90 ? 14.738 37.408 14.300 1.00 30.66 90 SER A O 1
ATOM 721 N N . ARG A 1 91 ? 16.632 37.445 13.048 1.00 30.62 91 ARG A N 1
ATOM 722 C CA . ARG A 1 91 ? 17.836 37.570 13.908 1.00 30.62 91 ARG A CA 1
ATOM 723 C C . ARG A 1 91 ? 17.844 36.950 15.320 1.00 30.62 91 ARG A C 1
ATOM 725 O O . ARG A 1 91 ? 17.090 37.341 16.195 1.00 30.62 91 ARG A O 1
ATOM 732 N N . GLU A 1 92 ? 18.840 36.074 15.507 1.00 37.53 92 GLU A N 1
ATOM 733 C CA . GLU A 1 92 ? 19.599 35.791 16.740 1.00 37.53 92 GLU A CA 1
ATOM 734 C C . GLU A 1 92 ? 18.842 35.883 18.071 1.00 37.53 92 GLU A C 1
ATOM 736 O O . GLU A 1 92 ? 18.733 36.955 18.658 1.00 37.53 92 GLU A O 1
ATOM 741 N N . GLN A 1 93 ? 18.469 34.732 18.637 1.00 27.58 93 GLN A N 1
ATOM 742 C CA . GLN A 1 93 ? 18.337 34.622 20.089 1.00 27.58 93 GLN A CA 1
ATOM 743 C C . GLN A 1 93 ? 18.663 33.210 20.587 1.00 27.58 93 GLN A C 1
ATOM 745 O O . GLN A 1 93 ? 18.000 32.219 20.285 1.00 27.58 93 GLN A O 1
ATOM 750 N N . THR A 1 94 ? 19.745 33.156 21.353 1.00 25.34 94 THR A N 1
ATOM 751 C CA . THR A 1 94 ? 20.284 32.037 22.120 1.00 25.34 94 THR A CA 1
ATOM 752 C C . THR A 1 94 ? 19.262 31.588 23.169 1.00 25.34 94 THR A C 1
ATOM 754 O O . THR A 1 94 ? 18.927 32.352 24.073 1.00 25.34 94 THR A O 1
ATOM 757 N N . PHE A 1 95 ? 18.768 30.349 23.093 1.00 26.59 95 PHE A N 1
ATOM 758 C CA . PHE A 1 95 ? 17.883 29.800 24.125 1.00 26.59 95 PHE A CA 1
ATOM 759 C C . PHE A 1 95 ? 18.699 29.326 25.336 1.00 26.59 95 PHE A C 1
ATOM 761 O O . PHE A 1 95 ? 19.377 28.301 25.288 1.00 26.59 95 PHE A O 1
ATOM 768 N N . ARG A 1 96 ? 18.612 30.079 26.438 1.00 24.38 96 ARG A N 1
ATOM 769 C CA . ARG A 1 96 ? 18.932 29.604 27.790 1.00 24.38 96 ARG A CA 1
ATOM 770 C C . ARG A 1 96 ? 17.765 28.758 28.304 1.00 24.38 96 ARG A C 1
ATOM 772 O O . ARG A 1 96 ? 16.618 29.189 28.226 1.00 24.38 96 ARG A O 1
ATOM 779 N N . ILE A 1 97 ? 18.063 27.574 28.836 1.00 34.34 97 ILE A N 1
ATOM 780 C CA . ILE A 1 97 ? 17.109 26.768 29.606 1.00 34.34 97 ILE A CA 1
ATOM 781 C C . ILE A 1 97 ? 17.051 27.362 31.016 1.00 34.34 97 ILE A C 1
ATOM 783 O O . ILE A 1 97 ? 18.042 27.321 31.740 1.00 34.34 97 ILE A O 1
ATOM 787 N N . GLY A 1 98 ? 15.907 27.936 31.376 1.00 28.92 98 GLY A N 1
ATOM 788 C CA . GLY A 1 98 ? 15.629 28.453 32.712 1.00 28.92 98 GLY A CA 1
ATOM 789 C C . GLY A 1 98 ? 14.190 28.952 32.809 1.00 28.92 98 GLY A C 1
ATOM 790 O O . GLY A 1 98 ? 13.813 29.862 32.082 1.00 28.92 98 GLY A O 1
ATOM 791 N N . ASP A 1 99 ? 13.433 28.308 33.694 1.00 32.94 99 ASP A N 1
ATOM 792 C CA . ASP A 1 99 ? 12.188 28.737 34.338 1.00 32.94 99 ASP A CA 1
ATOM 793 C C . ASP A 1 99 ? 10.968 29.100 33.476 1.00 32.94 99 ASP A C 1
ATOM 795 O O . ASP A 1 99 ? 10.880 30.144 32.839 1.00 32.94 99 ASP A O 1
ATOM 799 N N . THR A 1 100 ? 9.935 28.258 33.568 1.00 34.75 100 THR A N 1
ATOM 800 C CA . THR A 1 100 ? 8.533 28.707 33.646 1.00 34.75 100 THR A CA 1
ATOM 801 C C . THR A 1 100 ? 7.688 27.612 34.298 1.00 34.75 100 THR A C 1
ATOM 803 O O . THR A 1 100 ? 7.265 26.639 33.672 1.00 34.75 100 THR A O 1
ATOM 806 N N . GLU A 1 101 ? 7.442 27.780 35.597 1.00 38.75 101 GLU A N 1
ATOM 807 C CA . GLU A 1 101 ? 6.293 27.195 36.282 1.00 38.75 101 GLU A CA 1
ATOM 808 C C . GLU A 1 101 ? 4.997 27.615 35.558 1.00 38.75 101 GLU A C 1
ATOM 810 O O . GLU A 1 101 ? 4.823 28.779 35.198 1.00 38.75 101 GLU A O 1
ATOM 815 N N . LYS A 1 102 ? 4.081 26.651 35.377 1.00 37.06 102 LYS A N 1
ATOM 816 C CA . LYS A 1 102 ? 2.782 26.736 34.669 1.00 37.06 102 LYS A CA 1
ATOM 817 C C . LYS A 1 102 ? 2.841 26.825 33.135 1.00 37.06 102 LYS A C 1
ATOM 819 O O . LYS A 1 102 ? 2.235 27.703 32.526 1.00 37.06 102 LYS A O 1
ATOM 824 N N . ALA A 1 103 ? 3.440 25.825 32.491 1.00 35.28 103 ALA A N 1
ATOM 825 C CA . ALA A 1 103 ? 3.021 25.460 31.137 1.00 35.28 103 ALA A CA 1
ATOM 826 C C . ALA A 1 103 ? 1.618 24.818 31.199 1.00 35.28 103 ALA A C 1
ATOM 828 O O . ALA A 1 103 ? 1.401 23.883 31.971 1.00 35.28 103 ALA A O 1
ATOM 829 N N . GLN A 1 104 ? 0.653 25.315 30.416 1.00 37.06 104 GLN A N 1
ATOM 830 C CA . GLN A 1 104 ? -0.598 24.588 30.150 1.00 37.06 104 GLN A CA 1
ATOM 831 C C . GLN A 1 104 ? -0.260 23.150 29.703 1.00 37.06 104 GLN A C 1
ATOM 833 O O . GLN A 1 104 ? 0.735 22.978 28.995 1.00 37.06 104 GLN A O 1
ATOM 838 N N . PRO A 1 105 ? -1.036 22.112 30.075 1.00 39.62 105 PRO A N 1
ATOM 839 C CA . PRO A 1 105 ? -0.751 20.759 29.613 1.00 39.62 105 PRO A CA 1
ATOM 840 C C . PRO A 1 105 ? -0.973 20.706 28.095 1.00 39.62 105 PRO A C 1
ATOM 842 O O . PRO A 1 105 ? -2.106 20.692 27.621 1.00 39.62 105 PRO A O 1
ATOM 845 N N . GLU A 1 106 ? 0.109 20.748 27.320 1.00 51.00 106 GLU A N 1
ATOM 846 C CA . GLU A 1 106 ? 0.050 20.679 25.860 1.00 51.00 106 GLU A CA 1
ATOM 847 C C . GLU A 1 106 ? -0.578 19.342 25.436 1.00 51.00 106 GLU A C 1
ATOM 849 O O . GLU A 1 106 ? -0.077 18.267 25.775 1.00 51.00 106 GLU A O 1
ATOM 854 N N . SER A 1 107 ? -1.680 19.401 24.683 1.00 56.72 107 SER A N 1
ATOM 855 C CA . SER A 1 107 ? -2.370 18.218 24.160 1.00 56.72 107 SER A CA 1
ATOM 856 C C . SER A 1 107 ? -1.432 17.358 23.303 1.00 56.72 107 SER A C 1
ATOM 858 O O . SER A 1 107 ? -0.731 17.872 22.424 1.00 56.72 107 SER A O 1
ATOM 860 N N . GLY A 1 108 ? -1.447 16.045 23.525 1.00 74.38 108 GLY A N 1
ATOM 861 C CA . GLY A 1 108 ? -0.637 15.066 22.798 1.00 74.38 108 GLY A CA 1
ATOM 862 C C . GLY A 1 108 ? -1.423 14.307 21.726 1.00 74.38 108 GLY A C 1
ATOM 863 O O . GLY A 1 108 ? -2.627 14.489 21.554 1.00 74.38 108 GLY A O 1
ATOM 864 N N . MET A 1 109 ? -0.752 13.400 21.013 1.00 80.00 109 MET A N 1
ATOM 865 C CA . MET A 1 109 ? -1.394 12.448 20.097 1.00 80.00 109 MET A CA 1
ATOM 866 C C . MET A 1 109 ? -0.873 11.030 20.348 1.00 80.00 109 MET A C 1
ATOM 868 O O . MET A 1 109 ? 0.339 10.804 20.368 1.00 80.00 109 MET A O 1
ATOM 872 N N . ALA A 1 110 ? -1.791 10.074 20.483 1.00 84.62 110 ALA A N 1
ATOM 873 C CA . ALA A 1 110 ? -1.504 8.652 20.379 1.00 84.62 110 ALA A CA 1
ATOM 874 C C . ALA A 1 110 ? -1.465 8.249 18.900 1.00 84.62 110 ALA A C 1
ATOM 876 O O . ALA A 1 110 ? -2.352 8.619 18.123 1.00 84.62 110 ALA A O 1
ATOM 877 N N . TYR A 1 111 ? -0.447 7.473 18.526 1.00 84.31 111 TYR A N 1
ATOM 878 C CA . TYR A 1 111 ? -0.247 6.998 17.159 1.00 84.31 111 TYR A CA 1
ATOM 879 C C . TYR A 1 111 ? -0.286 5.482 17.104 1.00 84.31 111 TYR A C 1
ATOM 881 O O . TYR A 1 111 ? 0.392 4.808 17.883 1.00 84.31 111 TYR A O 1
ATOM 889 N N . GLY A 1 112 ? -1.033 4.969 16.137 1.00 87.00 112 GLY A N 1
ATOM 890 C CA . GLY A 1 112 ? -1.055 3.555 15.800 1.00 87.00 112 GLY A CA 1
ATOM 891 C C . GLY A 1 112 ? -0.892 3.350 14.303 1.00 87.00 112 GLY A C 1
ATOM 892 O O . GLY A 1 112 ? -1.095 4.267 13.505 1.00 87.00 112 GLY A O 1
ATOM 893 N N . SER A 1 113 ? -0.516 2.142 13.921 1.00 90.81 113 SER A N 1
ATOM 894 C CA . SER A 1 113 ? -0.352 1.761 12.526 1.00 90.81 113 SER A CA 1
ATOM 895 C C . SER A 1 113 ? -0.681 0.295 12.317 1.00 90.81 113 SER A C 1
ATOM 897 O O . SER A 1 113 ? -0.368 -0.547 13.157 1.00 90.81 113 SER A O 1
ATOM 899 N N . VAL A 1 114 ? -1.244 -0.009 11.159 1.00 96.06 114 VAL A N 1
ATOM 900 C CA . VAL A 1 114 ? -1.415 -1.372 10.663 1.00 96.06 114 VAL A CA 1
ATOM 901 C C . VAL A 1 114 ? -1.082 -1.403 9.180 1.00 96.06 114 VAL A C 1
ATOM 903 O O . VAL A 1 114 ? -1.388 -0.460 8.449 1.00 96.06 114 VAL A O 1
ATOM 906 N N . TRP A 1 115 ? -0.483 -2.499 8.740 1.00 98.00 115 TRP A N 1
ATOM 907 C CA . TRP A 1 115 ? -0.459 -2.882 7.338 1.00 98.00 115 TRP A CA 1
ATOM 908 C C . TRP A 1 115 ? -1.477 -3.992 7.136 1.00 98.00 115 TRP A C 1
ATOM 910 O O . TRP A 1 115 ? -1.354 -5.050 7.748 1.00 98.00 115 TRP A O 1
ATOM 920 N N . PHE A 1 116 ? -2.500 -3.747 6.327 1.00 98.56 116 PHE A N 1
ATOM 921 C CA . PHE A 1 116 ? -3.446 -4.775 5.927 1.00 98.56 116 PHE A CA 1
ATOM 922 C C . PHE A 1 116 ? -2.873 -5.589 4.768 1.00 98.56 116 PHE A C 1
ATOM 924 O O . PHE A 1 116 ? -2.377 -4.997 3.811 1.00 98.56 116 PHE A O 1
ATOM 931 N N . ASP A 1 117 ? -2.986 -6.912 4.854 1.00 97.94 117 ASP A N 1
ATOM 932 C CA . ASP A 1 117 ? -2.896 -7.833 3.716 1.00 97.94 117 ASP A CA 1
ATOM 933 C C . ASP A 1 117 ? -4.300 -8.387 3.471 1.00 97.94 117 ASP A C 1
ATOM 935 O O . ASP A 1 117 ? -4.853 -9.081 4.327 1.00 97.94 117 ASP A O 1
ATOM 939 N N . LEU A 1 118 ? -4.887 -8.008 2.338 1.00 97.38 118 LEU A N 1
ATOM 940 C CA . LEU A 1 118 ? -6.274 -8.292 1.971 1.00 97.38 118 LEU A CA 1
ATOM 941 C C . LEU A 1 118 ? -6.390 -9.418 0.932 1.00 97.38 118 LEU A C 1
ATOM 943 O O . LEU A 1 118 ? -7.457 -9.579 0.339 1.00 97.38 118 LEU A O 1
ATOM 947 N N . ARG A 1 119 ? -5.301 -10.149 0.648 1.00 96.25 119 ARG A N 1
ATOM 948 C CA . ARG A 1 119 ? -5.290 -11.203 -0.382 1.00 96.25 119 ARG A CA 1
ATOM 949 C C . ARG A 1 119 ? -6.129 -12.417 0.014 1.00 96.25 119 ARG A C 1
ATOM 951 O O . ARG A 1 119 ? -6.815 -12.963 -0.843 1.00 96.25 119 ARG A O 1
ATOM 958 N N . ASP A 1 120 ? -6.088 -12.805 1.287 1.00 92.69 120 ASP A N 1
ATOM 959 C CA . ASP A 1 120 ? -6.842 -13.951 1.810 1.00 92.69 120 ASP A CA 1
ATOM 960 C C . ASP A 1 120 ? -8.333 -13.616 1.899 1.00 92.69 120 ASP A C 1
ATOM 962 O O . ASP A 1 120 ? -9.198 -14.326 1.387 1.00 92.69 120 ASP A O 1
ATOM 966 N N . GLU A 1 121 ? -8.638 -12.509 2.579 1.00 94.69 121 GLU A N 1
ATOM 967 C CA . GLU A 1 121 ? -9.993 -12.042 2.827 1.00 94.69 121 GLU A CA 1
ATOM 968 C C . GLU A 1 121 ? -10.018 -10.586 3.336 1.00 94.69 121 GLU A C 1
ATOM 970 O O . GLU A 1 121 ? -8.998 -10.057 3.787 1.00 94.69 121 GLU A O 1
ATOM 975 N N . PRO A 1 122 ? -11.189 -9.919 3.310 1.00 97.06 122 PRO A N 1
ATOM 976 C CA . PRO A 1 122 ? -11.379 -8.640 3.984 1.00 97.06 122 PRO A CA 1
ATOM 977 C C . PRO A 1 122 ? -11.184 -8.714 5.499 1.00 97.06 122 PRO A C 1
ATOM 979 O O . PRO A 1 122 ? -11.423 -9.742 6.135 1.00 97.06 122 PRO A O 1
ATOM 982 N N . TYR A 1 123 ? -10.884 -7.564 6.097 1.00 97.94 123 TYR A N 1
ATOM 983 C CA . TYR A 1 123 ? -10.755 -7.411 7.543 1.00 97.94 123 TYR A CA 1
ATOM 984 C C . TYR A 1 123 ? -11.783 -6.434 8.101 1.00 97.94 123 TYR A C 1
ATOM 986 O O . TYR A 1 123 ? -12.047 -5.379 7.530 1.00 97.94 123 TYR A O 1
ATOM 994 N N . VAL A 1 124 ? -12.340 -6.770 9.261 1.00 98.25 124 VAL A N 1
ATOM 995 C CA . VAL A 1 124 ? -13.225 -5.895 10.028 1.00 98.25 124 VAL A CA 1
ATOM 996 C C . VAL A 1 124 ? -12.401 -5.130 11.054 1.00 98.25 124 VAL A C 1
ATOM 998 O O . VAL A 1 124 ? -11.857 -5.712 11.998 1.00 98.25 124 VAL A O 1
ATOM 1001 N N . LEU A 1 125 ? -12.350 -3.811 10.888 1.00 98.25 125 LEU A N 1
ATOM 1002 C CA . LEU A 1 125 ? -11.829 -2.871 11.869 1.00 98.25 125 LEU A CA 1
ATOM 1003 C C . LEU A 1 125 ? -12.970 -2.402 12.778 1.00 98.25 125 LEU A C 1
ATOM 1005 O O . LEU A 1 125 ? -13.911 -1.749 12.335 1.00 98.25 125 LEU A O 1
ATOM 1009 N N . THR A 1 126 ? -12.875 -2.720 14.064 1.00 97.25 126 THR A N 1
ATOM 1010 C CA . THR A 1 126 ? -13.795 -2.234 15.096 1.00 97.25 126 THR A CA 1
ATOM 1011 C C . THR A 1 126 ? -13.192 -1.022 15.787 1.00 97.25 126 THR A C 1
ATOM 1013 O O . THR A 1 126 ? -12.126 -1.120 16.401 1.00 97.25 126 THR A O 1
ATOM 1016 N N . VAL A 1 127 ? -13.897 0.102 15.698 1.00 95.44 127 VAL A N 1
ATOM 1017 C CA . VAL A 1 127 ? -13.588 1.346 16.406 1.00 95.44 127 VAL A CA 1
ATOM 1018 C C . VAL A 1 127 ? -14.483 1.409 17.646 1.00 95.44 127 VAL A C 1
ATOM 1020 O O . VAL A 1 127 ? -15.703 1.305 17.499 1.00 95.44 127 VAL A O 1
ATOM 1023 N N . PRO A 1 128 ? -13.930 1.546 18.864 1.00 92.69 128 PRO A N 1
ATOM 1024 C CA . PRO A 1 128 ? -14.737 1.565 20.078 1.00 92.69 128 PRO A CA 1
ATOM 1025 C C . PRO A 1 128 ? -15.643 2.801 20.137 1.00 92.69 128 PRO A C 1
ATOM 1027 O O . PRO A 1 128 ? -15.230 3.913 19.803 1.00 92.69 128 PRO A O 1
ATOM 1030 N N . ALA A 1 129 ? -16.872 2.608 20.621 1.00 84.81 129 ALA A N 1
ATOM 1031 C CA . ALA A 1 129 ? -17.663 3.699 21.183 1.00 84.81 129 ALA A CA 1
ATOM 1032 C C . ALA A 1 129 ? -16.925 4.245 22.415 1.00 84.81 129 ALA A C 1
ATOM 1034 O O . ALA A 1 129 ? -16.190 3.490 23.043 1.00 84.81 129 ALA A O 1
ATOM 1035 N N . THR A 1 130 ? -17.147 5.506 22.798 1.00 62.66 130 THR A N 1
ATOM 1036 C CA . THR A 1 130 ? -16.410 6.258 23.852 1.00 62.66 130 THR A CA 1
ATOM 1037 C C . THR A 1 130 ? -15.183 7.046 23.384 1.00 62.66 130 THR A C 1
ATOM 1039 O O . THR A 1 130 ? -14.250 7.309 24.137 1.00 62.66 130 THR A O 1
ATOM 1042 N N . MET A 1 131 ? -15.225 7.578 22.163 1.00 68.44 131 MET A N 1
ATOM 1043 C CA . MET A 1 131 ? -14.326 8.669 21.769 1.00 68.44 131 MET A CA 1
ATOM 1044 C C . MET A 1 131 ? -14.929 10.019 22.196 1.00 68.44 131 MET A C 1
ATOM 1046 O O . MET A 1 131 ? -15.287 10.799 21.332 1.00 68.44 131 MET A O 1
ATOM 1050 N N . ALA A 1 132 ? -15.118 10.261 23.501 1.00 64.06 132 ALA A N 1
ATOM 1051 C CA . ALA A 1 132 ? -15.875 11.370 24.127 1.00 64.06 132 ALA A CA 1
ATOM 1052 C C . ALA A 1 132 ? -15.676 12.782 23.508 1.00 64.06 132 ALA A C 1
ATOM 1054 O O . ALA A 1 132 ? -14.938 13.601 24.043 1.00 64.06 132 ALA A O 1
ATOM 1055 N N . GLY A 1 133 ? -16.272 13.062 22.342 1.00 73.25 133 GLY A N 1
ATOM 1056 C CA . GLY A 1 133 ? -16.015 14.274 21.541 1.00 73.25 133 GLY A CA 1
ATOM 1057 C C . GLY A 1 133 ? -14.566 14.439 21.047 1.00 73.25 133 GLY A C 1
ATOM 1058 O O . GLY A 1 133 ? -14.229 15.432 20.404 1.00 73.25 133 GLY A O 1
ATOM 1059 N N . ARG A 1 134 ? -13.694 13.469 21.332 1.00 84.12 134 ARG A N 1
ATOM 1060 C CA . ARG A 1 134 ? -12.253 13.536 21.092 1.00 84.12 134 ARG A CA 1
ATOM 1061 C C . ARG A 1 134 ? -11.939 13.453 19.607 1.00 84.12 134 ARG A C 1
ATOM 1063 O O . ARG A 1 134 ? -12.548 12.677 18.863 1.00 84.12 134 ARG A O 1
ATOM 1070 N N . TYR A 1 135 ? -10.924 14.204 19.193 1.00 86.81 135 TYR A N 1
ATOM 1071 C CA . TYR A 1 135 ? -10.400 14.103 17.839 1.00 86.81 135 TYR A CA 1
ATOM 1072 C C . TYR A 1 135 ? -9.763 12.734 17.581 1.00 86.81 135 TYR A C 1
ATOM 1074 O O . TYR A 1 135 ? -8.893 12.284 18.334 1.00 86.81 135 TYR A O 1
ATOM 1082 N N . PHE A 1 136 ? -10.141 12.122 16.459 1.00 88.94 136 PHE A N 1
ATOM 1083 C CA . PHE A 1 136 ? -9.408 10.994 15.909 1.00 88.94 136 PHE A CA 1
ATOM 1084 C C . PHE A 1 136 ? -9.467 10.941 14.389 1.00 88.94 136 PHE A C 1
ATOM 1086 O O . PHE A 1 136 ? -10.392 11.446 13.751 1.00 88.94 136 PHE A O 1
ATOM 1093 N N . SER A 1 137 ? -8.476 10.271 13.813 1.00 91.50 137 SER A N 1
ATOM 1094 C CA . SER A 1 137 ? -8.482 9.886 12.411 1.00 91.50 137 SER A CA 1
ATOM 1095 C C . SER A 1 137 ? -7.765 8.560 12.203 1.00 91.50 137 SER A C 1
ATOM 1097 O O . SER A 1 137 ? -6.783 8.253 12.879 1.00 91.50 137 SER A O 1
ATOM 1099 N N . ILE A 1 138 ? -8.263 7.795 11.242 1.00 95.25 138 ILE A N 1
ATOM 1100 C CA . ILE A 1 138 ? -7.631 6.603 10.693 1.00 95.25 138 ILE A CA 1
ATOM 1101 C C . ILE A 1 138 ? -7.521 6.858 9.198 1.00 95.25 138 ILE A C 1
ATOM 1103 O O . ILE A 1 138 ? -8.537 6.902 8.512 1.00 95.25 138 ILE A O 1
ATOM 1107 N N . GLN A 1 139 ? -6.309 7.113 8.721 1.00 94.00 139 GLN A N 1
ATOM 1108 C CA . GLN A 1 139 ? -6.017 7.380 7.315 1.00 94.00 139 GLN A CA 1
ATOM 1109 C C . GLN A 1 139 ? -5.641 6.076 6.616 1.00 94.00 139 GLN A C 1
ATOM 1111 O O . GLN A 1 139 ? -4.739 5.386 7.086 1.00 94.00 139 GLN A O 1
ATOM 1116 N N . PHE A 1 140 ? -6.278 5.781 5.485 1.00 95.56 140 PHE A N 1
ATOM 1117 C CA . PHE A 1 140 ? -5.970 4.620 4.652 1.00 95.56 140 PHE A CA 1
ATOM 1118 C C . PHE A 1 140 ? -5.208 5.044 3.400 1.00 95.56 140 PHE A C 1
ATOM 1120 O O . PHE A 1 140 ? -5.643 5.955 2.690 1.00 95.56 140 PHE A O 1
ATOM 1127 N N . ILE A 1 141 ? -4.074 4.390 3.151 1.00 91.94 141 ILE A N 1
ATOM 1128 C CA . ILE A 1 141 ? -3.162 4.658 2.035 1.00 91.94 141 ILE A CA 1
ATOM 1129 C C . ILE A 1 141 ? -2.931 3.348 1.279 1.00 91.94 141 ILE A C 1
ATOM 1131 O O . ILE A 1 141 ? -2.589 2.336 1.892 1.00 91.94 141 ILE A O 1
ATOM 1135 N N . ASP A 1 142 ? -3.147 3.362 -0.032 1.00 92.75 142 ASP A N 1
ATOM 1136 C CA . ASP A 1 142 ? -2.931 2.209 -0.914 1.00 92.75 142 ASP A CA 1
ATOM 1137 C C . ASP A 1 142 ? -1.462 2.105 -1.372 1.00 92.75 142 ASP A C 1
ATOM 1139 O O . ASP A 1 142 ? -0.668 3.008 -1.107 1.00 92.75 142 ASP A O 1
ATOM 1143 N N . LEU A 1 143 ? -1.076 1.037 -2.086 1.00 93.69 143 LEU A N 1
ATOM 1144 C CA . LEU A 1 143 ? 0.307 0.873 -2.582 1.00 93.69 143 LEU A CA 1
ATOM 1145 C C . LEU A 1 143 ? 0.762 1.964 -3.560 1.00 93.69 143 LEU A C 1
ATOM 1147 O O . LEU A 1 143 ? 1.959 2.108 -3.785 1.00 93.69 143 LEU A O 1
ATOM 1151 N N . PHE A 1 144 ? -0.150 2.759 -4.121 1.00 86.88 144 PHE A N 1
ATOM 1152 C CA . PHE A 1 144 ? 0.208 3.913 -4.945 1.00 86.88 144 PHE A CA 1
ATOM 1153 C C . PHE A 1 144 ? 0.548 5.156 -4.120 1.00 86.88 144 PHE A C 1
ATOM 1155 O O . PHE A 1 144 ? 0.727 6.238 -4.686 1.00 86.88 144 PHE A O 1
ATOM 1162 N N . SER A 1 145 ? 0.636 5.018 -2.794 1.00 84.44 145 SER A N 1
ATOM 1163 C CA . SER A 1 145 ? 0.817 6.130 -1.866 1.00 84.44 145 SER A CA 1
ATOM 1164 C C . SER A 1 145 ? -0.320 7.158 -1.962 1.00 84.44 145 SER A C 1
ATOM 1166 O O . SER A 1 145 ? -0.137 8.343 -1.670 1.00 84.44 145 SER A O 1
ATOM 1168 N N . GLU A 1 146 ? -1.521 6.732 -2.379 1.00 81.00 146 GLU A N 1
ATOM 1169 C CA . GLU A 1 146 ? -2.709 7.578 -2.400 1.00 81.00 146 GLU A CA 1
ATOM 1170 C C . GLU A 1 146 ? -3.514 7.388 -1.107 1.00 81.00 146 GLU A C 1
ATOM 1172 O O . GLU A 1 146 ? -4.042 6.303 -0.850 1.00 81.00 146 GLU A O 1
ATOM 1177 N N . PRO A 1 147 ? -3.678 8.444 -0.285 1.00 86.44 147 PRO A N 1
ATOM 1178 C CA . PRO A 1 147 ? -4.699 8.438 0.744 1.00 86.44 147 PRO A CA 1
ATOM 1179 C C . PRO A 1 147 ? -6.069 8.408 0.071 1.00 86.44 147 PRO A C 1
ATOM 1181 O O . PRO A 1 147 ? -6.464 9.383 -0.577 1.00 86.44 147 PRO A O 1
ATOM 1184 N N . PHE A 1 148 ? -6.783 7.299 0.215 1.00 87.12 148 PHE A N 1
ATOM 1185 C CA . PHE A 1 148 ? -8.065 7.093 -0.457 1.00 87.12 148 PHE A CA 1
ATOM 1186 C C . PHE A 1 148 ? -9.243 7.124 0.514 1.00 87.12 148 PHE A C 1
ATOM 1188 O O . PHE A 1 148 ? -10.368 7.380 0.084 1.00 87.12 148 PHE A O 1
ATOM 1195 N N . GLU A 1 149 ? -8.997 6.916 1.813 1.00 93.50 149 GLU A N 1
ATOM 1196 C CA . GLU A 1 149 ? -10.062 6.926 2.806 1.00 93.50 149 GLU A CA 1
ATOM 1197 C C . GLU A 1 149 ? -9.659 7.429 4.201 1.00 93.50 149 GLU A C 1
ATOM 1199 O O . GLU A 1 149 ? -8.498 7.348 4.603 1.00 93.50 149 GLU A O 1
ATOM 1204 N N . TYR A 1 150 ? -10.652 7.912 4.955 1.00 93.44 150 TYR A N 1
ATOM 1205 C CA . TYR A 1 150 ? -10.571 8.235 6.371 1.00 93.44 150 TYR A CA 1
ATOM 1206 C C . TYR A 1 150 ? -11.793 7.738 7.148 1.00 93.44 150 TYR A C 1
ATOM 1208 O O . TYR A 1 150 ? -12.933 8.027 6.773 1.00 93.44 150 TYR A O 1
ATOM 1216 N N . ILE A 1 151 ? -11.530 7.132 8.308 1.00 94.50 151 ILE A N 1
ATOM 1217 C CA . ILE A 1 151 ? -12.496 7.069 9.414 1.00 94.50 151 ILE A CA 1
ATOM 1218 C C . ILE A 1 151 ? -12.127 8.175 10.399 1.00 94.50 151 ILE A C 1
ATOM 1220 O O . ILE A 1 151 ? -10.964 8.290 10.788 1.00 94.50 151 ILE A O 1
ATOM 1224 N N . SER A 1 152 ? -13.074 9.021 10.791 1.00 91.75 152 SER A N 1
ATOM 1225 C CA . SER A 1 152 ? -12.786 10.127 11.714 1.00 91.75 152 SER A CA 1
ATOM 1226 C C . SER A 1 152 ? -14.021 10.613 12.447 1.00 91.75 152 SER A C 1
ATOM 1228 O O . SER A 1 152 ? -15.131 10.509 11.931 1.00 91.75 152 SER A O 1
ATOM 1230 N N . ASN A 1 153 ? -13.825 11.282 13.584 1.00 87.69 153 ASN A N 1
ATOM 1231 C CA . ASN A 1 153 ? -14.938 11.887 14.317 1.00 87.69 153 ASN A CA 1
ATOM 1232 C C . ASN A 1 153 ? -15.706 12.923 13.487 1.00 87.69 153 ASN A C 1
ATOM 1234 O O . ASN A 1 153 ? -16.913 13.062 13.635 1.00 87.69 153 ASN A O 1
ATOM 1238 N N . ARG A 1 154 ? -15.022 13.628 12.578 1.00 86.94 154 ARG A N 1
ATOM 1239 C CA . ARG A 1 154 ? -15.638 14.650 11.717 1.00 86.94 154 ARG A CA 1
ATOM 1240 C C . ARG A 1 154 ? -16.593 14.073 10.677 1.00 86.94 154 ARG A C 1
ATOM 1242 O O . ARG A 1 154 ? -17.458 14.793 10.194 1.00 86.94 154 ARG A O 1
ATOM 1249 N N . ARG A 1 155 ? -16.399 12.812 10.293 1.00 89.56 155 ARG A N 1
ATOM 1250 C CA . ARG A 1 155 ? -17.190 12.157 9.250 1.00 89.56 155 ARG A CA 1
ATOM 1251 C C . ARG A 1 155 ? -18.148 11.122 9.817 1.00 89.56 155 ARG A C 1
ATOM 1253 O O . ARG A 1 155 ? -19.299 11.082 9.406 1.00 89.56 155 ARG A O 1
ATOM 1260 N N . ASP A 1 156 ? -17.653 10.281 10.713 1.00 90.06 156 ASP A N 1
ATOM 1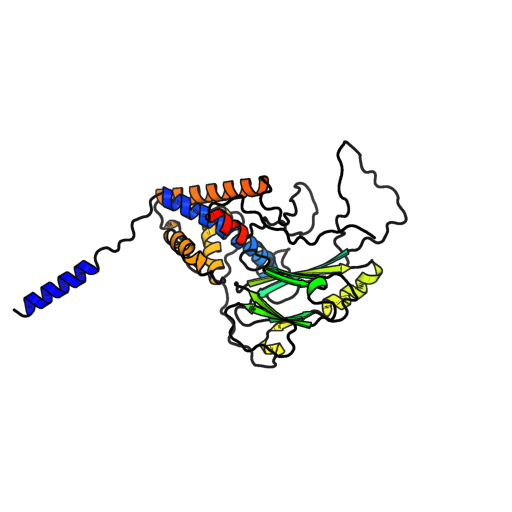261 C CA . ASP A 1 156 ? -18.346 9.088 11.198 1.00 90.06 156 ASP A CA 1
ATOM 1262 C C . ASP A 1 156 ? -18.866 9.276 12.638 1.00 90.06 156 ASP A C 1
ATOM 1264 O O . ASP A 1 156 ? -19.503 8.386 13.198 1.00 90.06 156 ASP A O 1
ATOM 1268 N N . GLY A 1 157 ? -18.620 10.442 13.249 1.00 89.06 157 GLY A N 1
ATOM 1269 C CA . GLY A 1 157 ? -18.984 10.717 14.637 1.00 89.06 157 GLY A CA 1
ATOM 1270 C C . GLY A 1 157 ? -18.144 9.924 15.643 1.00 89.06 157 GLY A C 1
ATOM 1271 O O . GLY A 1 157 ? -17.077 9.395 15.332 1.00 89.06 157 GLY A O 1
ATOM 1272 N N . ASN A 1 158 ? -18.618 9.857 16.887 1.00 88.50 158 ASN A N 1
ATOM 1273 C CA . ASN A 1 158 ? -17.889 9.251 18.011 1.00 88.50 158 ASN A CA 1
ATOM 1274 C C . ASN A 1 158 ? -18.550 7.978 18.568 1.00 88.50 158 ASN A C 1
ATOM 1276 O O . ASN A 1 158 ? -18.115 7.454 19.597 1.00 88.50 158 ASN A O 1
ATOM 1280 N N . SER A 1 159 ? -19.577 7.468 17.886 1.00 90.12 159 SER A N 1
ATOM 1281 C CA . SER A 1 159 ? -20.320 6.269 18.295 1.00 90.12 159 SER A CA 1
ATOM 1282 C C . SER A 1 159 ? -19.546 4.964 18.080 1.00 90.12 159 SER A C 1
ATOM 1284 O O . SER A 1 159 ? -20.013 3.909 18.495 1.00 90.12 159 SER A O 1
ATOM 1286 N N . GLY A 1 160 ? -18.366 5.022 17.455 1.00 91.81 160 GLY A N 1
ATOM 1287 C CA . GLY A 1 160 ? -17.616 3.837 17.051 1.00 91.81 160 GLY A CA 1
ATOM 1288 C C . GLY A 1 160 ? -18.317 3.079 15.922 1.00 91.81 160 GLY A C 1
ATOM 1289 O O . GLY A 1 160 ? -19.162 3.631 15.217 1.00 91.81 160 GLY A O 1
ATOM 1290 N N . GLY A 1 161 ? -17.949 1.814 15.736 1.00 94.50 161 GLY A N 1
ATOM 1291 C CA . GLY A 1 161 ? -18.593 0.943 14.757 1.00 94.50 161 GLY A CA 1
ATOM 1292 C C . GLY A 1 161 ? -17.660 -0.076 14.118 1.00 94.50 161 GLY A C 1
ATOM 1293 O O . GLY A 1 161 ? -16.498 -0.222 14.509 1.00 94.50 161 GLY A O 1
ATOM 1294 N N . HIS A 1 162 ? -18.189 -0.776 13.118 1.00 97.31 162 HIS A N 1
ATOM 1295 C CA . HIS A 1 162 ? -17.475 -1.802 12.364 1.00 97.31 162 HIS A CA 1
ATOM 1296 C C . HIS A 1 162 ? -17.264 -1.342 10.924 1.00 97.31 162 HIS A C 1
ATOM 1298 O O . HIS A 1 162 ? -18.205 -0.955 10.234 1.00 97.31 162 HIS A O 1
ATOM 1304 N N . PHE A 1 163 ? -16.020 -1.391 10.466 1.00 97.69 163 PHE A N 1
ATOM 1305 C CA . PHE A 1 163 ? -15.620 -0.948 9.140 1.00 97.69 163 PHE A CA 1
ATOM 1306 C C . PHE A 1 163 ? -14.985 -2.119 8.409 1.00 97.69 163 PHE A C 1
ATOM 1308 O O . PHE A 1 163 ? -13.996 -2.681 8.879 1.00 97.69 163 PHE A O 1
ATOM 1315 N N . LEU A 1 164 ? -15.553 -2.490 7.267 1.00 98.25 164 LEU A N 1
ATOM 1316 C CA . LEU A 1 164 ? -14.993 -3.544 6.433 1.00 98.25 164 LEU A CA 1
ATOM 1317 C C . LEU A 1 164 ? -13.928 -2.950 5.515 1.00 98.25 164 LEU A C 1
ATOM 1319 O O . LEU A 1 164 ? -14.232 -2.048 4.737 1.00 98.25 164 LEU A O 1
ATOM 1323 N N . ILE A 1 165 ? -12.706 -3.466 5.587 1.00 98.44 165 ILE A N 1
ATOM 1324 C CA . ILE A 1 165 ? -11.597 -3.115 4.701 1.00 98.44 165 ILE A CA 1
ATOM 1325 C C . ILE A 1 165 ? -11.415 -4.262 3.709 1.00 98.44 165 ILE A C 1
ATOM 1327 O O . ILE A 1 165 ? -11.141 -5.390 4.117 1.00 98.44 165 ILE A O 1
ATOM 1331 N N . ALA A 1 166 ? -11.595 -3.986 2.421 1.00 97.50 166 ALA A N 1
ATOM 1332 C CA . ALA A 1 166 ? -11.560 -4.986 1.354 1.00 97.50 166 ALA A CA 1
ATOM 1333 C C . ALA A 1 166 ? -10.817 -4.459 0.119 1.00 97.50 166 ALA A C 1
ATOM 1335 O O . ALA A 1 166 ? -10.618 -3.251 -0.031 1.00 97.50 166 ALA A O 1
ATOM 1336 N N . THR A 1 167 ? -10.436 -5.345 -0.801 1.00 96.56 167 THR A N 1
ATOM 1337 C CA . THR A 1 167 ? -10.072 -4.918 -2.157 1.00 96.56 167 THR A CA 1
ATOM 1338 C C . THR A 1 167 ? -11.331 -4.606 -2.964 1.00 96.56 167 THR A C 1
ATOM 1340 O O . THR A 1 167 ? -12.427 -5.083 -2.664 1.00 96.56 167 THR A O 1
ATOM 1343 N N . SER A 1 168 ? -11.193 -3.797 -4.009 1.00 93.38 168 SER A N 1
ATOM 1344 C CA . SER A 1 168 ? -12.287 -3.478 -4.931 1.00 93.38 168 SER A CA 1
ATOM 1345 C C . SER A 1 168 ? -12.741 -4.675 -5.780 1.00 93.38 168 SER A C 1
ATOM 1347 O O . SER A 1 168 ? -13.877 -4.694 -6.267 1.00 93.38 168 SER A O 1
ATOM 1349 N N . GLU A 1 169 ? -11.901 -5.707 -5.933 1.00 90.69 169 GLU A N 1
ATOM 1350 C CA . GLU A 1 169 ? -12.305 -6.953 -6.587 1.00 90.69 169 GLU A CA 1
ATOM 1351 C C . GLU A 1 169 ? -13.118 -7.880 -5.688 1.00 90.69 169 GLU A C 1
ATOM 1353 O O . GLU A 1 169 ? -13.790 -8.761 -6.222 1.00 90.69 169 GLU A O 1
ATOM 1358 N N . TRP A 1 170 ? -13.109 -7.699 -4.363 1.00 92.69 170 TRP A N 1
ATOM 1359 C CA . TRP A 1 170 ? -13.844 -8.577 -3.456 1.00 92.69 170 TRP A CA 1
ATOM 1360 C C . TRP A 1 170 ? -15.349 -8.598 -3.784 1.00 92.69 170 TRP A C 1
ATOM 1362 O O . TRP A 1 170 ? -15.999 -7.556 -3.882 1.00 92.69 170 TRP A O 1
ATOM 1372 N N . LYS A 1 171 ? -15.907 -9.804 -3.976 1.00 87.62 171 LYS A N 1
ATOM 1373 C CA . LYS A 1 171 ? -17.313 -10.044 -4.380 1.00 87.62 171 LYS A CA 1
ATOM 1374 C C . LYS A 1 171 ? -18.168 -10.714 -3.302 1.00 87.62 171 LYS A C 1
ATOM 1376 O O . LYS A 1 171 ? -19.249 -11.219 -3.600 1.00 87.62 171 LYS A O 1
ATOM 1381 N N . GLY A 1 172 ? -17.678 -10.782 -2.067 1.00 85.88 172 GLY A N 1
ATOM 1382 C CA . GLY A 1 172 ? -18.434 -11.391 -0.977 1.00 85.88 172 GLY A CA 1
ATOM 1383 C C . GLY A 1 172 ? -19.663 -10.568 -0.580 1.00 85.88 172 GLY A C 1
ATOM 1384 O O . GLY A 1 172 ? -19.859 -9.431 -1.009 1.00 85.88 172 GLY A O 1
ATOM 1385 N N . LYS A 1 173 ? -20.523 -11.167 0.248 1.00 86.69 173 LYS A N 1
ATOM 1386 C CA . LYS A 1 173 ? -21.702 -10.480 0.783 1.00 86.69 173 LYS A CA 1
ATOM 1387 C C . LYS A 1 173 ? -21.287 -9.515 1.884 1.00 86.69 173 LYS A C 1
ATOM 1389 O O . LYS A 1 173 ? -20.524 -9.881 2.776 1.00 86.69 173 LYS A O 1
ATOM 1394 N N . ASN A 1 174 ? -21.863 -8.320 1.855 1.00 86.38 174 ASN A N 1
ATOM 1395 C CA . ASN A 1 174 ? -21.686 -7.342 2.916 1.00 86.38 174 ASN A CA 1
ATOM 1396 C C . ASN A 1 174 ? -22.259 -7.898 4.229 1.00 86.38 174 ASN A C 1
ATOM 1398 O O . ASN A 1 174 ? -23.448 -8.228 4.269 1.00 86.38 174 ASN A O 1
ATOM 1402 N N . PRO A 1 175 ? -21.450 -8.015 5.291 1.00 87.25 175 PRO A N 1
ATOM 1403 C CA . PRO A 1 175 ? -21.943 -8.461 6.585 1.00 87.25 175 PRO A CA 1
ATOM 1404 C C . PRO A 1 175 ? -22.871 -7.404 7.201 1.00 87.25 175 PRO A C 1
ATOM 1406 O O . PRO A 1 175 ? -22.688 -6.196 7.015 1.00 87.25 175 PRO A O 1
ATOM 1409 N N . SER A 1 176 ? -23.881 -7.859 7.941 1.00 88.50 176 SER A N 1
ATOM 1410 C CA . SER A 1 176 ? -24.779 -6.978 8.691 1.00 88.50 176 SER A CA 1
ATOM 1411 C C . SER A 1 176 ? -24.022 -6.217 9.780 1.00 88.50 176 SER A C 1
ATOM 1413 O O . SER A 1 176 ? -23.082 -6.750 10.364 1.00 88.50 176 SER A O 1
ATOM 1415 N N . GLY A 1 177 ? -24.460 -4.997 10.096 1.00 90.81 177 GLY A N 1
ATOM 1416 C CA . GLY A 1 177 ? -23.879 -4.209 11.190 1.00 90.81 177 GLY A CA 1
ATOM 1417 C C . GLY A 1 177 ? -22.593 -3.457 10.833 1.00 90.81 177 GLY A C 1
ATOM 1418 O O . GLY A 1 177 ? -21.986 -2.852 11.715 1.00 90.81 177 GLY A O 1
ATOM 1419 N N . MET A 1 178 ? -22.187 -3.448 9.558 1.00 95.88 178 MET A N 1
ATOM 1420 C CA . MET A 1 178 ? -21.110 -2.571 9.097 1.00 95.88 178 MET A CA 1
ATOM 1421 C C . MET A 1 178 ? -21.580 -1.124 9.056 1.00 95.88 178 MET A C 1
ATOM 1423 O O . MET A 1 178 ? -22.566 -0.794 8.402 1.00 95.88 178 MET A O 1
ATOM 1427 N N . THR A 1 179 ? -20.813 -0.251 9.696 1.00 95.50 179 THR A N 1
ATOM 1428 C CA . THR A 1 179 ? -20.945 1.195 9.561 1.00 95.50 179 THR A CA 1
ATOM 1429 C C . THR A 1 179 ? -20.643 1.589 8.123 1.00 95.50 179 THR A C 1
ATOM 1431 O O . THR A 1 179 ? -21.433 2.291 7.496 1.00 95.50 179 THR A O 1
ATOM 1434 N N . ARG A 1 180 ? -19.507 1.124 7.581 1.00 95.12 180 ARG A N 1
ATOM 1435 C CA . ARG A 1 180 ? -19.073 1.408 6.207 1.00 95.12 180 ARG A CA 1
ATOM 1436 C C . ARG A 1 180 ? -18.197 0.293 5.644 1.00 95.12 180 ARG A C 1
ATOM 1438 O O . ARG A 1 180 ? -17.576 -0.471 6.381 1.00 95.12 180 ARG A O 1
ATOM 1445 N N . ILE A 1 181 ? -18.115 0.267 4.318 1.00 95.69 181 ILE A N 1
ATOM 1446 C CA . ILE A 1 181 ? -17.194 -0.577 3.559 1.00 95.69 181 ILE A CA 1
ATOM 1447 C C . ILE A 1 181 ? -16.199 0.338 2.855 1.00 95.69 181 ILE A C 1
ATOM 1449 O O . ILE A 1 181 ? -16.582 1.325 2.224 1.00 95.69 181 ILE A O 1
ATOM 1453 N N . ILE A 1 182 ? -14.923 0.019 3.008 1.00 96.81 182 ILE A N 1
ATOM 1454 C CA . ILE A 1 182 ? -13.783 0.756 2.483 1.00 96.81 182 ILE A CA 1
ATOM 1455 C C . ILE A 1 182 ? -13.050 -0.187 1.534 1.00 96.81 182 ILE A C 1
ATOM 1457 O O . ILE A 1 182 ? -12.502 -1.204 1.955 1.00 96.81 182 ILE A O 1
ATOM 1461 N N . THR A 1 183 ? -13.067 0.144 0.245 1.00 96.38 183 THR A N 1
ATOM 1462 C CA . THR A 1 183 ? -12.457 -0.678 -0.805 1.00 96.38 183 THR A CA 1
ATOM 1463 C C . THR A 1 183 ? -11.187 -0.033 -1.342 1.00 96.38 183 THR A C 1
ATOM 1465 O O . THR A 1 183 ? -11.220 1.132 -1.739 1.00 96.38 183 THR A O 1
ATOM 1468 N N . SER A 1 184 ? -10.100 -0.799 -1.402 1.00 96.44 184 SER A N 1
ATOM 1469 C CA . SER A 1 184 ? -8.814 -0.395 -1.981 1.00 96.44 184 SER A CA 1
ATOM 1470 C C . SER A 1 184 ? -8.620 -0.964 -3.389 1.00 96.44 184 SER A C 1
ATOM 1472 O O . SER A 1 184 ? -9.045 -2.084 -3.669 1.00 96.44 184 SER A O 1
ATOM 1474 N N . SER A 1 185 ? -7.924 -0.233 -4.261 1.00 94.25 185 SER A N 1
ATOM 1475 C CA . SER A 1 185 ? -7.414 -0.758 -5.540 1.00 94.25 185 SER A CA 1
ATOM 1476 C C . SER A 1 185 ? -6.106 -1.547 -5.393 1.00 94.25 185 SER A C 1
ATOM 1478 O O . SER A 1 185 ? -5.441 -1.824 -6.383 1.00 94.25 185 SER A O 1
ATOM 1480 N N . THR A 1 186 ? -5.666 -1.843 -4.171 1.00 97.19 186 THR A N 1
ATOM 1481 C CA . THR A 1 186 ? -4.442 -2.609 -3.902 1.00 97.19 186 THR A CA 1
ATOM 1482 C C . THR A 1 186 ? -4.682 -3.603 -2.776 1.00 97.19 186 THR A C 1
ATOM 1484 O O . THR A 1 186 ? -5.456 -3.326 -1.854 1.00 97.19 186 THR A O 1
ATOM 1487 N N . SER A 1 187 ? -4.004 -4.749 -2.824 1.00 97.62 187 SER A N 1
ATOM 1488 C CA . SER A 1 187 ? -4.143 -5.803 -1.811 1.00 97.62 187 SER A CA 1
ATOM 1489 C C . SER A 1 187 ? -3.483 -5.449 -0.479 1.00 97.62 187 SER A C 1
ATOM 1491 O O . SER A 1 187 ? -3.915 -5.940 0.560 1.00 97.62 187 SER A O 1
ATOM 1493 N N . PHE A 1 188 ? -2.473 -4.575 -0.495 1.00 98.38 188 PHE A N 1
ATOM 1494 C CA . PHE A 1 188 ? -1.839 -4.050 0.714 1.00 98.38 188 PHE A CA 1
ATOM 1495 C C . PHE A 1 188 ? -2.287 -2.616 0.989 1.00 98.38 188 PHE A C 1
ATOM 1497 O O . PHE A 1 188 ? -2.321 -1.792 0.071 1.00 98.38 188 PHE A O 1
ATOM 1504 N N . VAL A 1 189 ? -2.628 -2.313 2.244 1.00 98.25 189 VAL A N 1
ATOM 1505 C CA . VAL A 1 189 ? -3.117 -0.989 2.669 1.00 98.25 189 VAL A CA 1
ATOM 1506 C C . VAL A 1 189 ? -2.477 -0.585 3.991 1.00 98.25 189 VAL A C 1
ATOM 1508 O O . VAL A 1 189 ? -2.522 -1.341 4.958 1.00 98.25 189 VAL A O 1
ATOM 1511 N N . SER A 1 190 ? -1.945 0.631 4.078 1.00 96.56 190 SER A N 1
ATOM 1512 C CA . SER A 1 190 ? -1.513 1.210 5.351 1.00 96.56 190 SER A CA 1
ATOM 1513 C C . SER A 1 190 ? -2.680 1.919 6.035 1.00 96.56 190 SER A C 1
ATOM 1515 O O . SER A 1 190 ? -3.329 2.771 5.428 1.00 96.56 190 SER A O 1
ATOM 1517 N N . GLY A 1 191 ? -2.945 1.587 7.297 1.00 95.88 191 GLY A N 1
ATOM 1518 C CA . GLY A 1 191 ? -3.870 2.301 8.174 1.00 95.88 191 GLY A CA 1
ATOM 1519 C C . GLY A 1 191 ? -3.105 3.066 9.251 1.00 95.88 191 GLY A C 1
ATOM 1520 O O . GLY A 1 191 ? -2.461 2.448 10.098 1.00 95.88 191 GLY A O 1
ATOM 1521 N N . LEU A 1 192 ? -3.185 4.397 9.249 1.00 91.81 192 LEU A N 1
ATOM 1522 C CA . LEU A 1 192 ? -2.499 5.271 10.206 1.00 91.81 192 LEU A CA 1
ATOM 1523 C C . LEU A 1 192 ? -3.495 5.893 11.185 1.00 91.81 192 LEU A C 1
ATOM 1525 O O . LEU A 1 192 ? -4.354 6.678 10.788 1.00 91.81 192 LEU A O 1
ATOM 1529 N N . PHE A 1 193 ? -3.341 5.582 12.467 1.00 92.06 193 PHE A N 1
ATOM 1530 C CA . PHE A 1 193 ? -4.225 6.000 13.547 1.00 92.06 193 PHE A CA 1
ATOM 1531 C C . PHE A 1 193 ? -3.631 7.207 14.264 1.00 92.06 193 PHE A C 1
ATOM 1533 O O . PHE A 1 193 ? -2.453 7.212 14.625 1.00 92.06 193 PHE A O 1
ATOM 1540 N N . ARG A 1 194 ? -4.462 8.220 14.502 1.00 89.88 194 ARG A N 1
ATOM 1541 C CA . ARG A 1 194 ? -4.139 9.393 15.317 1.00 89.88 194 ARG A CA 1
ATOM 1542 C C . ARG A 1 194 ? -5.307 9.669 16.240 1.00 89.88 194 ARG A C 1
ATOM 1544 O O . ARG A 1 194 ? -6.423 9.856 15.759 1.00 89.88 194 ARG A O 1
ATOM 1551 N N . ILE A 1 195 ? -5.055 9.706 17.540 1.00 88.44 195 ILE A N 1
ATOM 1552 C CA . ILE A 1 195 ? -6.076 9.998 18.546 1.00 88.44 195 ILE A CA 1
ATOM 1553 C C . ILE A 1 195 ? -5.521 11.061 19.490 1.00 88.44 195 ILE A C 1
ATOM 1555 O O . ILE A 1 195 ? -4.432 10.889 20.034 1.00 88.44 195 ILE A O 1
ATOM 1559 N N . ARG A 1 196 ? -6.256 12.159 19.684 1.00 87.19 196 ARG A N 1
ATOM 1560 C CA . ARG A 1 196 ? -5.825 13.245 20.576 1.00 87.19 196 ARG A CA 1
ATOM 1561 C C . ARG A 1 196 ? -5.791 12.767 22.019 1.00 87.19 196 ARG A C 1
ATOM 1563 O O . ARG A 1 196 ? -6.732 12.122 22.454 1.00 87.19 196 ARG A O 1
ATOM 1570 N N . ILE A 1 197 ? -4.737 13.094 22.749 1.00 85.38 197 ILE A N 1
ATOM 1571 C CA . ILE A 1 197 ? -4.641 12.967 24.205 1.00 85.38 197 ILE A CA 1
ATOM 1572 C C . ILE A 1 197 ? -4.918 14.363 24.757 1.00 85.38 197 ILE A C 1
ATOM 1574 O O . ILE A 1 197 ? -4.245 15.314 24.358 1.00 85.38 197 ILE A O 1
ATOM 1578 N N . GLU A 1 198 ? -5.942 14.502 25.594 1.00 82.81 198 GLU A N 1
ATOM 1579 C CA . GLU A 1 198 ? -6.422 15.827 26.012 1.00 82.81 198 GLU A CA 1
ATOM 1580 C C . GLU A 1 198 ? -5.452 16.495 26.995 1.00 82.81 198 GLU A C 1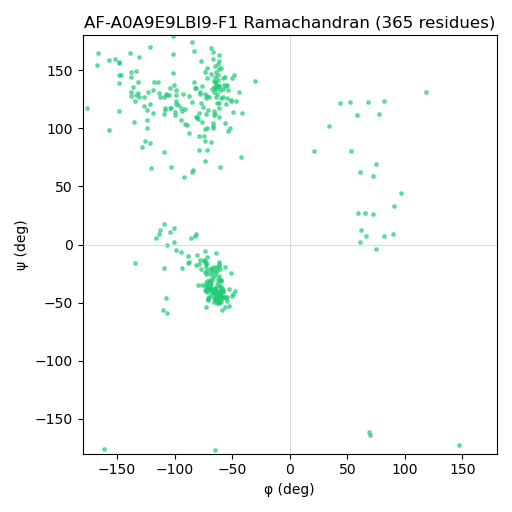
ATOM 1582 O O . GLU A 1 198 ? -5.194 17.690 26.893 1.00 82.81 198 GLU A O 1
ATOM 1587 N N . ASN A 1 199 ? -4.886 15.718 27.919 1.00 80.19 199 ASN A N 1
ATOM 1588 C CA . ASN A 1 199 ? -3.943 16.165 28.944 1.00 80.19 199 ASN A CA 1
ATOM 1589 C C . ASN A 1 199 ? -3.167 14.966 29.523 1.00 80.19 199 ASN A C 1
ATOM 1591 O O . ASN A 1 199 ? -3.302 13.833 29.057 1.00 80.19 199 ASN A O 1
ATOM 1595 N N . GLN A 1 200 ? -2.325 15.206 30.528 1.00 80.81 200 GLN A N 1
ATOM 1596 C CA . GLN A 1 200 ? -1.493 14.162 31.124 1.00 80.81 200 GLN A CA 1
ATOM 1597 C C . GLN A 1 200 ? -2.323 13.131 31.911 1.00 80.81 200 GLN A C 1
ATOM 1599 O O . GLN A 1 200 ? -2.006 11.941 31.890 1.00 80.81 200 GLN A O 1
ATOM 1604 N N . GLU A 1 201 ? -3.401 13.559 32.569 1.00 83.69 201 GLU A N 1
ATOM 1605 C CA . GLU A 1 201 ? -4.303 12.699 33.347 1.00 83.69 201 GLU A CA 1
ATOM 1606 C C . GLU A 1 201 ? -5.048 11.688 32.457 1.00 83.69 201 GLU A C 1
ATOM 1608 O O . GLU A 1 201 ? -5.421 10.595 32.888 1.00 83.69 201 GLU A O 1
ATOM 1613 N N . ASP A 1 202 ? -5.224 12.036 31.186 1.00 84.50 202 ASP A N 1
ATOM 1614 C CA . ASP A 1 202 ? -5.913 11.245 30.178 1.00 84.50 202 ASP A CA 1
ATOM 1615 C C . ASP A 1 202 ? -5.070 10.087 29.603 1.00 84.50 202 ASP A C 1
ATOM 1617 O O . ASP A 1 202 ? -5.612 9.157 29.003 1.00 84.50 202 ASP A O 1
ATOM 1621 N N . VAL A 1 203 ? -3.753 10.063 29.838 1.00 85.25 203 VAL A N 1
ATOM 1622 C CA . VAL A 1 203 ? -2.849 9.012 29.325 1.00 85.25 203 VAL A CA 1
ATOM 1623 C C . VAL A 1 203 ? -3.324 7.606 29.716 1.00 85.25 203 VAL A C 1
ATOM 1625 O O . VAL A 1 203 ? -3.413 6.723 28.861 1.00 85.25 203 VAL A O 1
ATOM 1628 N N . GLY A 1 204 ? -3.716 7.397 30.977 1.00 87.50 204 GLY A N 1
ATOM 1629 C CA . GLY A 1 204 ? -4.195 6.089 31.440 1.00 87.50 204 GLY A CA 1
ATOM 1630 C C . GLY A 1 204 ? -5.533 5.668 30.815 1.00 87.50 204 GLY A C 1
ATOM 1631 O O . GLY A 1 204 ? -5.778 4.479 30.604 1.00 87.50 204 GLY A O 1
ATOM 1632 N N . GLN A 1 205 ? -6.405 6.627 30.481 1.00 88.38 205 GLN A N 1
ATOM 1633 C CA . GLN A 1 205 ? -7.650 6.348 29.756 1.00 88.38 205 GLN A CA 1
ATOM 1634 C C . GLN A 1 205 ? -7.371 6.041 28.285 1.00 88.38 205 GLN A C 1
ATOM 1636 O O . GLN A 1 205 ? -7.951 5.105 27.733 1.00 88.38 205 GLN A O 1
ATOM 1641 N N . MET A 1 206 ? -6.425 6.755 27.671 1.00 88.50 206 MET A N 1
ATOM 1642 C CA . MET A 1 206 ? -5.975 6.483 26.310 1.00 88.50 206 MET A CA 1
ATOM 1643 C C . MET A 1 206 ? -5.417 5.062 26.173 1.00 88.50 206 MET A C 1
ATOM 1645 O O . MET A 1 206 ? -5.789 4.354 25.240 1.00 88.50 206 MET A O 1
ATOM 1649 N N . GLU A 1 207 ? -4.597 4.594 27.117 1.00 89.44 207 GLU A N 1
ATOM 1650 C CA . GLU A 1 207 ? -4.070 3.221 27.102 1.00 89.44 207 GLU A CA 1
ATOM 1651 C C . GLU A 1 207 ? -5.170 2.151 27.158 1.00 89.44 207 GLU A C 1
ATOM 1653 O O . GLU A 1 207 ? -5.067 1.109 26.505 1.00 89.44 207 GLU A O 1
ATOM 1658 N N . LYS A 1 208 ? -6.250 2.404 27.905 1.00 90.69 208 LYS A N 1
ATOM 1659 C CA . LYS A 1 208 ? -7.426 1.521 27.936 1.00 90.69 208 LYS A CA 1
ATOM 1660 C C . LYS A 1 208 ? -8.223 1.601 26.637 1.00 90.69 208 LYS A C 1
ATOM 1662 O O . LYS A 1 208 ? -8.718 0.578 26.168 1.00 90.69 208 LYS A O 1
ATOM 1667 N N . LEU A 1 209 ? -8.343 2.789 26.049 1.00 90.50 209 LEU A N 1
ATOM 1668 C CA . LEU A 1 209 ? -9.080 3.018 24.807 1.00 90.50 209 LEU A CA 1
ATOM 1669 C C . LEU A 1 209 ? -8.422 2.312 23.617 1.00 90.50 209 LEU A C 1
ATOM 1671 O O . LEU A 1 209 ? -9.092 1.577 22.893 1.00 90.50 209 LEU A O 1
ATOM 1675 N N . ILE A 1 210 ? -7.109 2.476 23.428 1.00 90.75 210 ILE A N 1
ATOM 1676 C CA . ILE A 1 210 ? -6.398 1.899 22.275 1.00 90.75 210 ILE A CA 1
ATOM 1677 C C . ILE A 1 210 ? -6.468 0.363 22.238 1.00 90.75 210 ILE A C 1
ATOM 1679 O O . ILE A 1 210 ? -6.458 -0.231 21.160 1.00 90.75 210 ILE A O 1
ATOM 1683 N N . ARG A 1 211 ? -6.617 -0.286 23.403 1.00 92.81 211 ARG A N 1
ATOM 1684 C CA . ARG A 1 211 ? -6.780 -1.747 23.537 1.00 92.81 211 ARG A CA 1
ATOM 1685 C C . ARG A 1 211 ? -8.151 -2.258 23.094 1.00 92.81 211 ARG A C 1
ATOM 1687 O O . ARG A 1 211 ? -8.317 -3.461 22.917 1.00 92.81 211 ARG A O 1
ATOM 1694 N N . GLN A 1 212 ? -9.132 -1.374 22.930 1.00 94.00 212 GLN A N 1
ATOM 1695 C CA . GLN A 1 212 ? -10.478 -1.752 22.499 1.00 94.00 212 GLN A CA 1
ATOM 1696 C C . GLN A 1 212 ? -10.624 -1.792 20.975 1.00 94.00 212 GLN A C 1
ATOM 1698 O O . GLN A 1 212 ? -11.577 -2.395 20.480 1.00 94.00 212 GLN A O 1
ATOM 1703 N N . PHE A 1 213 ? -9.683 -1.205 20.226 1.00 95.38 213 PHE A N 1
ATOM 1704 C CA . PHE A 1 213 ? -9.626 -1.374 18.776 1.00 95.38 213 PHE A CA 1
ATOM 1705 C C . PHE A 1 213 ? -9.370 -2.838 18.432 1.00 95.38 213 PHE A C 1
ATOM 1707 O O . PHE A 1 213 ? -8.514 -3.492 19.030 1.00 95.38 213 PHE A O 1
ATOM 1714 N N . ARG A 1 214 ? -10.098 -3.357 17.443 1.00 96.44 214 ARG A N 1
ATOM 1715 C CA . ARG A 1 214 ? -9.921 -4.739 16.980 1.00 96.44 214 ARG A CA 1
ATOM 1716 C C . ARG A 1 214 ? -9.823 -4.793 15.472 1.00 96.44 214 ARG A C 1
ATOM 1718 O O . ARG A 1 214 ? -10.580 -4.120 14.785 1.00 96.44 214 ARG A O 1
ATOM 1725 N N . ILE A 1 215 ? -8.928 -5.640 14.981 1.00 98.06 215 ILE A N 1
ATOM 1726 C CA . ILE A 1 215 ? -8.820 -6.011 13.573 1.00 98.06 215 ILE A CA 1
ATOM 1727 C C .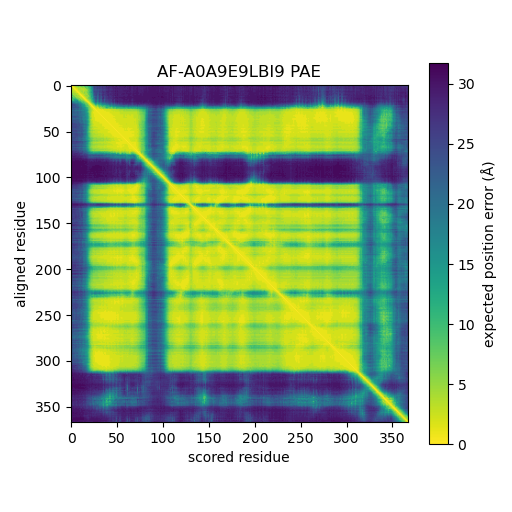 ILE A 1 215 ? -8.930 -7.529 13.520 1.00 98.06 215 ILE A C 1
ATOM 1729 O O . ILE A 1 215 ? -8.100 -8.231 14.102 1.00 98.06 215 ILE A O 1
ATOM 1733 N N . ILE A 1 216 ? -9.986 -8.031 12.887 1.00 96.88 216 ILE A N 1
ATOM 1734 C CA . ILE A 1 216 ? -10.212 -9.468 12.717 1.00 96.88 216 ILE A CA 1
ATOM 1735 C C . ILE A 1 216 ? -10.601 -9.779 11.271 1.00 96.88 216 ILE A C 1
ATOM 1737 O O . ILE A 1 216 ? -11.222 -8.929 10.633 1.00 96.88 216 ILE A O 1
ATOM 1741 N N . PRO A 1 217 ? -10.252 -10.966 10.751 1.00 96.62 217 PRO A N 1
ATOM 1742 C CA . PRO A 1 217 ? -10.703 -11.376 9.427 1.00 96.62 217 PRO A CA 1
ATOM 1743 C C . PRO A 1 217 ? -12.233 -11.463 9.370 1.00 96.62 217 PRO A C 1
ATOM 1745 O O . PRO A 1 217 ? -12.889 -11.728 10.387 1.00 96.62 217 PRO A O 1
ATOM 1748 N N . LEU A 1 218 ? -12.801 -11.243 8.185 1.00 96.06 218 LEU A N 1
ATOM 1749 C CA . LEU A 1 218 ? -14.244 -11.278 7.957 1.00 96.06 218 LEU A CA 1
ATOM 1750 C C . LEU A 1 218 ? -14.856 -12.641 8.312 1.00 96.06 218 LEU A C 1
ATOM 1752 O O . LEU A 1 218 ? -15.926 -12.687 8.916 1.00 96.06 218 LEU A O 1
ATOM 1756 N N . SER A 1 219 ? -14.168 -13.737 8.000 1.00 95.06 219 SER A N 1
ATOM 1757 C CA . SER A 1 219 ? -14.561 -15.102 8.354 1.00 95.06 219 SER A CA 1
ATOM 1758 C C . SER A 1 219 ? -14.803 -15.241 9.857 1.00 95.06 219 SER A C 1
ATOM 1760 O O . SER A 1 219 ? -15.870 -15.676 10.290 1.00 95.06 219 SER A O 1
ATOM 1762 N N . ARG A 1 220 ? -13.862 -14.746 10.669 1.00 95.12 220 ARG A N 1
ATOM 1763 C CA . ARG A 1 220 ? -13.982 -14.723 12.131 1.00 95.12 220 ARG A CA 1
ATOM 1764 C C . ARG A 1 220 ? -15.116 -13.822 12.610 1.00 95.12 220 ARG A C 1
ATOM 1766 O O . ARG A 1 220 ? -15.776 -14.178 13.580 1.00 95.12 220 ARG A O 1
ATOM 1773 N N . TYR A 1 221 ? -15.331 -12.671 11.973 1.00 94.75 221 TYR A N 1
ATOM 1774 C CA . TYR A 1 221 ? -16.453 -11.792 12.317 1.00 94.75 221 TYR A CA 1
ATOM 1775 C C . TYR A 1 221 ? -17.804 -12.476 12.061 1.00 94.75 221 TYR A C 1
ATOM 1777 O O . TYR A 1 221 ? -18.699 -12.399 12.896 1.00 94.75 221 TYR A O 1
ATOM 1785 N N . ASN A 1 222 ? -17.926 -13.197 10.944 1.00 93.12 222 ASN A N 1
ATOM 1786 C CA . ASN A 1 222 ? -19.145 -13.910 10.563 1.00 93.12 222 ASN A CA 1
ATOM 1787 C C . ASN A 1 222 ? -19.320 -15.265 11.271 1.00 93.12 222 ASN A C 1
ATOM 1789 O O . ASN A 1 222 ? -20.366 -15.891 11.119 1.00 93.12 222 ASN A O 1
ATOM 1793 N N . GLY A 1 223 ? -18.308 -15.750 11.996 1.00 92.44 223 GLY A N 1
ATOM 1794 C CA . GLY A 1 223 ? -18.310 -17.103 12.557 1.00 92.44 223 GLY A CA 1
ATOM 1795 C C . GLY A 1 223 ? -18.279 -18.201 11.487 1.00 92.44 223 GLY A C 1
ATOM 1796 O O . GLY A 1 223 ? -18.784 -19.296 11.720 1.00 92.44 223 GLY A O 1
ATOM 1797 N N . THR A 1 224 ? -17.722 -17.916 10.308 1.00 89.94 224 THR A N 1
ATOM 1798 C CA . THR A 1 224 ? -17.594 -18.870 9.200 1.00 89.94 224 THR A CA 1
ATOM 1799 C C . THR A 1 224 ? -16.177 -19.428 9.115 1.00 89.94 224 THR A C 1
ATOM 1801 O O . THR A 1 224 ? -15.236 -18.857 9.667 1.00 89.94 224 THR A O 1
ATOM 1804 N N . ALA A 1 225 ? -16.007 -20.530 8.382 1.00 85.38 225 ALA A N 1
ATOM 1805 C CA . ALA A 1 225 ? -14.677 -21.024 8.045 1.00 85.38 225 ALA A CA 1
ATOM 1806 C C . ALA A 1 225 ? -13.872 -19.950 7.293 1.00 85.38 225 ALA A C 1
ATOM 1808 O O . ALA A 1 225 ? -14.424 -19.191 6.488 1.00 85.38 225 ALA A O 1
ATOM 1809 N N . THR A 1 226 ? -12.572 -19.893 7.574 1.00 82.94 226 THR A N 1
ATOM 1810 C CA . THR A 1 226 ? -11.615 -19.100 6.799 1.00 82.94 226 THR A CA 1
ATOM 1811 C C . THR A 1 226 ? -11.565 -19.629 5.368 1.00 82.94 226 THR A C 1
ATOM 1813 O O . THR A 1 226 ? -11.676 -20.836 5.143 1.00 82.94 226 THR A O 1
ATOM 1816 N N . GLY A 1 227 ? -11.446 -18.717 4.400 1.00 75.88 227 GLY A N 1
ATOM 1817 C CA . GLY A 1 227 ? -11.235 -19.082 3.002 1.00 75.88 227 GLY A CA 1
ATOM 1818 C C . GLY A 1 227 ? -9.885 -19.770 2.788 1.00 75.88 227 GLY A C 1
ATOM 1819 O O . GLY A 1 227 ? -9.125 -20.010 3.726 1.00 75.88 227 GLY A O 1
ATOM 1820 N N . SER A 1 228 ? -9.566 -20.081 1.535 1.00 80.44 228 SER A N 1
ATOM 1821 C CA . SER A 1 228 ? -8.212 -20.519 1.200 1.00 80.44 228 SER A CA 1
ATOM 1822 C C . SER A 1 228 ? -7.228 -19.377 1.482 1.00 80.44 228 SER A C 1
ATOM 1824 O O . SER A 1 228 ? -7.461 -18.273 0.986 1.00 80.44 228 SER A O 1
ATOM 1826 N N . PRO A 1 229 ? -6.153 -19.613 2.256 1.00 84.25 229 PRO A N 1
ATOM 1827 C CA . PRO A 1 229 ? -5.123 -18.602 2.451 1.00 84.25 229 PRO A CA 1
ATOM 1828 C C . PRO A 1 229 ? -4.468 -18.285 1.104 1.00 84.25 229 PRO A C 1
ATOM 1830 O O . PRO A 1 229 ? -4.331 -19.167 0.247 1.00 84.25 229 PRO A O 1
ATOM 1833 N N . ALA A 1 230 ? -4.061 -17.038 0.901 1.00 87.44 230 ALA A N 1
ATOM 1834 C CA . ALA A 1 230 ? -3.221 -16.691 -0.226 1.00 87.44 230 ALA A CA 1
ATOM 1835 C C . ALA A 1 230 ? -1.862 -17.377 -0.075 1.00 87.44 230 ALA A C 1
ATOM 1837 O O . ALA A 1 230 ? -1.400 -17.682 1.026 1.00 87.44 230 ALA A O 1
ATOM 1838 N N . GLY A 1 231 ? -1.212 -17.610 -1.213 1.00 88.06 231 GLY A N 1
ATOM 1839 C CA . GLY A 1 231 ? 0.136 -18.157 -1.225 1.00 88.06 231 GLY A CA 1
ATOM 1840 C C . GLY A 1 231 ? 1.128 -17.254 -0.491 1.00 88.06 231 GLY A C 1
ATOM 1841 O O . GLY A 1 231 ? 0.977 -16.021 -0.457 1.00 88.06 231 GLY A O 1
ATOM 1842 N N . ASP A 1 232 ? 2.164 -17.889 0.053 1.00 92.00 232 ASP A N 1
ATOM 1843 C CA . ASP A 1 232 ? 3.310 -17.199 0.630 1.00 92.00 232 ASP A CA 1
ATOM 1844 C C . ASP A 1 232 ? 3.949 -16.259 -0.397 1.00 92.00 232 ASP A C 1
ATOM 1846 O O . ASP A 1 232 ? 4.021 -16.555 -1.593 1.00 92.00 232 ASP A O 1
ATOM 1850 N N . ILE A 1 233 ? 4.430 -15.111 0.079 1.00 95.31 233 ILE A N 1
ATOM 1851 C CA . ILE A 1 233 ? 5.150 -14.147 -0.750 1.00 95.31 233 ILE A CA 1
ATOM 1852 C C . ILE A 1 233 ? 6.628 -14.188 -0.400 1.00 95.31 233 ILE A C 1
ATOM 1854 O O . ILE A 1 233 ? 7.017 -13.991 0.751 1.00 95.31 233 ILE A O 1
ATOM 1858 N N . HIS A 1 234 ? 7.456 -14.330 -1.430 1.00 95.38 234 HIS A N 1
ATOM 1859 C CA . HIS A 1 234 ? 8.874 -14.029 -1.336 1.00 95.38 234 HIS A CA 1
ATOM 1860 C C . HIS A 1 234 ? 9.106 -12.543 -1.642 1.00 95.38 234 HIS A C 1
ATOM 1862 O O . HIS A 1 234 ? 9.150 -12.131 -2.801 1.00 95.38 234 HIS A O 1
ATOM 1868 N N . TYR A 1 235 ? 9.185 -11.729 -0.591 1.00 96.88 235 TYR A N 1
ATOM 1869 C CA . TYR A 1 235 ? 9.396 -10.287 -0.705 1.00 96.88 235 TYR A CA 1
ATOM 1870 C C . TYR A 1 235 ? 10.847 -9.983 -1.113 1.00 96.88 235 TYR A C 1
ATOM 1872 O O . TYR A 1 235 ? 11.757 -10.430 -0.413 1.00 96.88 235 TYR A O 1
ATOM 1880 N N . PRO A 1 236 ? 11.098 -9.205 -2.187 1.00 96.56 236 PRO A N 1
ATOM 1881 C CA . PRO A 1 236 ? 12.445 -8.752 -2.514 1.00 96.56 236 PRO A CA 1
ATOM 1882 C C . PRO A 1 236 ? 13.032 -7.931 -1.366 1.00 96.56 236 PRO A C 1
ATOM 1884 O O . PRO A 1 236 ? 12.424 -6.944 -0.948 1.00 96.56 236 PRO A O 1
ATOM 1887 N N . GLU A 1 237 ? 14.211 -8.302 -0.876 1.00 96.12 237 GLU A N 1
ATOM 1888 C CA . GLU A 1 237 ? 14.888 -7.537 0.171 1.00 96.12 237 GLU A CA 1
ATOM 1889 C C . GLU A 1 237 ? 15.046 -6.074 -0.252 1.00 96.12 237 GLU A C 1
ATOM 1891 O O . GLU A 1 237 ? 15.568 -5.781 -1.332 1.00 96.12 237 GLU A O 1
ATOM 1896 N N . PHE A 1 238 ? 14.570 -5.155 0.589 1.00 94.94 238 PHE A N 1
ATOM 1897 C CA . PHE A 1 238 ? 14.642 -3.738 0.280 1.00 94.94 238 PHE A CA 1
ATOM 1898 C C . PHE A 1 238 ? 16.074 -3.209 0.430 1.00 94.94 238 PHE A C 1
ATOM 1900 O O . PHE A 1 238 ? 16.687 -3.318 1.487 1.00 94.94 238 PHE A O 1
ATOM 1907 N N . SER A 1 239 ? 16.559 -2.521 -0.601 1.00 93.69 239 SER A N 1
ATOM 1908 C CA . SER A 1 239 ? 17.808 -1.758 -0.580 1.00 93.69 239 SER A CA 1
ATOM 1909 C C . SER A 1 239 ? 17.593 -0.383 -1.200 1.00 93.69 239 SER A C 1
ATOM 1911 O O . SER A 1 239 ? 17.100 -0.281 -2.324 1.00 93.69 239 SER A O 1
ATOM 1913 N N . ALA A 1 240 ? 18.009 0.661 -0.477 1.00 89.69 240 ALA A N 1
ATOM 1914 C CA . ALA A 1 240 ? 17.975 2.043 -0.953 1.00 89.69 240 ALA A CA 1
ATOM 1915 C C . ALA A 1 240 ? 18.954 2.298 -2.112 1.00 89.69 240 ALA A C 1
ATOM 1917 O O . ALA A 1 240 ? 18.745 3.209 -2.900 1.00 89.69 240 ALA A O 1
ATOM 1918 N N . GLU A 1 241 ? 20.012 1.497 -2.239 1.00 92.50 241 GLU A N 1
ATOM 1919 C CA . GLU A 1 241 ? 20.924 1.573 -3.383 1.00 92.50 241 GLU A CA 1
ATOM 1920 C C . GLU A 1 241 ? 20.236 1.051 -4.648 1.00 92.50 241 GLU A C 1
ATOM 1922 O O . GLU A 1 241 ? 20.228 1.722 -5.678 1.00 92.50 241 GLU A O 1
ATOM 1927 N N . LYS A 1 242 ? 19.551 -0.096 -4.539 1.00 93.31 242 LYS A N 1
ATOM 1928 C CA . LYS A 1 242 ? 18.823 -0.717 -5.656 1.00 93.31 242 LYS A CA 1
ATOM 1929 C C . LYS A 1 242 ? 17.668 0.139 -6.184 1.00 93.31 242 LYS A C 1
ATOM 1931 O O . LYS A 1 242 ? 17.204 -0.093 -7.293 1.00 93.31 242 LYS A O 1
ATOM 1936 N N . THR A 1 243 ? 17.164 1.114 -5.422 1.00 90.88 243 THR A N 1
ATOM 1937 C CA . THR A 1 243 ? 16.133 2.033 -5.937 1.00 90.88 243 THR A CA 1
ATOM 1938 C C . THR A 1 243 ? 16.698 3.070 -6.908 1.00 90.88 243 THR A C 1
ATOM 1940 O O . THR A 1 243 ? 15.929 3.710 -7.619 1.00 90.88 243 THR A O 1
ATOM 1943 N N . MET A 1 244 ? 18.023 3.216 -6.973 1.00 89.50 244 MET A N 1
ATOM 1944 C CA . MET A 1 244 ? 18.718 4.165 -7.843 1.00 89.50 244 MET A CA 1
ATOM 1945 C C . MET A 1 244 ? 19.259 3.519 -9.127 1.00 89.50 244 MET A C 1
ATOM 1947 O O . MET A 1 244 ? 19.771 4.229 -9.993 1.00 89.50 244 MET A O 1
ATOM 1951 N N . THR A 1 245 ? 19.123 2.201 -9.262 1.00 94.50 245 THR A N 1
ATOM 1952 C CA . THR A 1 245 ? 19.640 1.368 -10.356 1.00 94.5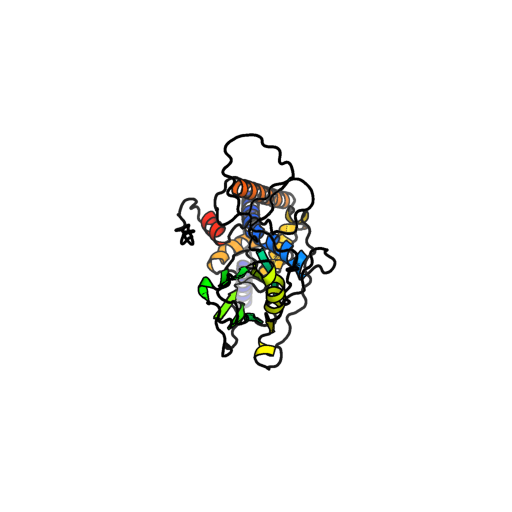0 245 THR A CA 1
ATOM 1953 C C . THR A 1 245 ? 18.487 0.630 -11.062 1.00 94.50 245 THR A C 1
ATOM 1955 O O . THR A 1 245 ? 17.362 0.659 -10.555 1.00 94.50 245 THR A O 1
ATOM 1958 N N . PRO A 1 246 ? 18.700 -0.027 -12.221 1.00 96.56 246 PRO A N 1
ATOM 1959 C CA . PRO A 1 246 ? 17.644 -0.761 -12.936 1.00 96.56 246 PRO A CA 1
ATOM 1960 C C . PRO A 1 246 ? 16.846 -1.771 -12.090 1.00 96.56 246 PRO A C 1
ATOM 1962 O O . PRO A 1 246 ? 15.683 -2.042 -12.386 1.00 96.56 246 PRO A O 1
ATOM 1965 N N . GLU A 1 247 ? 17.417 -2.279 -10.998 1.00 96.25 247 GLU A N 1
ATOM 1966 C CA . GLU A 1 247 ? 16.767 -3.115 -9.981 1.00 96.25 247 GLU A CA 1
ATOM 1967 C C . GLU A 1 247 ? 15.531 -2.460 -9.346 1.00 96.25 247 GLU A C 1
ATOM 1969 O O . GLU A 1 247 ? 14.662 -3.162 -8.825 1.00 96.25 247 GLU A O 1
ATOM 1974 N N . PHE A 1 248 ? 15.386 -1.138 -9.438 1.00 97.94 248 PHE A N 1
ATOM 1975 C CA . PHE A 1 248 ? 14.158 -0.426 -9.100 1.00 97.94 248 PHE A CA 1
ATOM 1976 C C . PHE A 1 248 ? 12.927 -1.064 -9.759 1.00 97.94 248 PHE A C 1
ATOM 1978 O O . PHE A 1 248 ? 11.881 -1.233 -9.123 1.00 97.94 248 PHE A O 1
ATOM 1985 N N . PHE A 1 249 ? 13.050 -1.457 -11.030 1.00 98.25 249 PHE A N 1
ATOM 1986 C CA . PHE A 1 249 ? 11.952 -2.052 -11.781 1.00 98.25 249 PHE A CA 1
ATOM 1987 C C . PHE A 1 249 ? 11.640 -3.488 -11.345 1.00 98.25 249 PHE A C 1
ATOM 1989 O O . PHE A 1 249 ? 10.508 -3.934 -11.524 1.00 98.25 249 PHE A O 1
ATOM 1996 N N . THR A 1 250 ? 12.569 -4.174 -10.671 1.00 97.88 250 THR A N 1
ATOM 1997 C CA . THR A 1 250 ? 12.283 -5.442 -9.983 1.00 97.88 250 THR A CA 1
ATOM 1998 C C . THR A 1 250 ? 11.277 -5.226 -8.856 1.00 97.88 250 THR A C 1
ATOM 2000 O O . THR A 1 250 ? 10.293 -5.961 -8.770 1.00 97.88 250 THR A O 1
ATOM 2003 N N . TYR A 1 251 ? 11.460 -4.187 -8.029 1.00 98.19 251 TYR A N 1
ATOM 2004 C CA . TYR A 1 251 ? 10.468 -3.836 -7.006 1.00 98.19 251 TYR A CA 1
ATOM 2005 C C . TYR A 1 251 ? 9.147 -3.411 -7.640 1.00 98.19 251 TYR A C 1
ATOM 2007 O O . TYR A 1 251 ? 8.089 -3.845 -7.191 1.00 98.19 251 TYR A O 1
ATOM 2015 N N . LEU A 1 252 ? 9.194 -2.580 -8.686 1.00 98.12 252 LEU A N 1
ATOM 2016 C CA . LEU A 1 252 ? 7.982 -2.089 -9.334 1.00 98.12 252 LEU A CA 1
ATOM 2017 C C . LEU A 1 252 ? 7.149 -3.235 -9.917 1.00 98.12 252 LEU A C 1
ATOM 2019 O O . LEU A 1 252 ? 5.964 -3.335 -9.605 1.00 98.12 252 LEU A O 1
ATOM 2023 N N . ASN A 1 253 ? 7.756 -4.128 -10.702 1.00 98.38 253 ASN A N 1
ATOM 2024 C CA . ASN A 1 253 ? 7.062 -5.289 -11.254 1.00 98.38 253 ASN A CA 1
ATOM 2025 C C . ASN A 1 253 ? 6.484 -6.166 -10.146 1.00 98.38 253 ASN A C 1
ATOM 2027 O O . ASN A 1 253 ? 5.310 -6.539 -10.205 1.00 98.38 253 ASN A O 1
ATOM 2031 N N . PHE A 1 254 ? 7.282 -6.447 -9.111 1.00 98.44 254 PHE A N 1
ATOM 2032 C CA . PHE A 1 254 ? 6.831 -7.212 -7.956 1.00 98.44 254 PHE A CA 1
ATOM 2033 C C . PHE A 1 254 ? 5.606 -6.572 -7.291 1.00 98.44 254 PHE A C 1
ATOM 2035 O O . PHE A 1 254 ? 4.643 -7.272 -7.003 1.00 98.44 254 PHE A O 1
ATOM 2042 N N . LEU A 1 255 ? 5.590 -5.257 -7.080 1.00 98.12 255 LEU A N 1
ATOM 2043 C CA . LEU A 1 255 ? 4.492 -4.576 -6.387 1.00 98.12 255 LEU A CA 1
ATOM 2044 C C . LEU A 1 255 ? 3.230 -4.465 -7.238 1.00 98.12 255 LEU A C 1
ATOM 2046 O O . LEU A 1 255 ? 2.124 -4.589 -6.715 1.00 98.12 255 LEU A O 1
ATOM 2050 N N . LEU A 1 256 ? 3.379 -4.268 -8.550 1.00 97.19 256 LEU A N 1
ATOM 2051 C CA . LEU A 1 256 ? 2.247 -4.094 -9.459 1.00 97.19 256 LEU A CA 1
ATOM 2052 C C . LEU A 1 256 ? 1.336 -5.325 -9.540 1.00 97.19 256 LEU A C 1
ATOM 2054 O O . LEU A 1 256 ? 0.166 -5.169 -9.879 1.00 97.19 256 LEU A O 1
ATOM 2058 N N . GLN A 1 257 ? 1.819 -6.522 -9.192 1.00 96.56 257 GLN A N 1
ATOM 2059 C CA . GLN A 1 257 ? 0.971 -7.722 -9.138 1.00 96.56 257 GLN A CA 1
ATOM 2060 C C . GLN A 1 257 ? -0.109 -7.651 -8.041 1.00 96.56 257 GLN A C 1
ATOM 2062 O O . GLN A 1 257 ? -1.100 -8.371 -8.107 1.00 96.56 257 GLN A O 1
ATOM 2067 N N . PHE A 1 258 ? 0.066 -6.774 -7.047 1.00 97.31 258 PHE A N 1
ATOM 2068 C CA . PHE A 1 258 ? -0.867 -6.557 -5.935 1.00 97.31 258 PHE A CA 1
ATOM 2069 C C . PHE A 1 258 ? -1.748 -5.316 -6.136 1.00 97.31 258 PHE A C 1
ATOM 2071 O O . PHE A 1 258 ? -2.360 -4.820 -5.185 1.00 97.31 258 PHE A O 1
ATOM 2078 N N . CYS A 1 259 ? -1.785 -4.782 -7.358 1.00 94.94 259 CYS A N 1
ATOM 2079 C CA . CYS A 1 259 ? -2.483 -3.553 -7.699 1.00 94.94 259 CYS A CA 1
ATOM 2080 C C . CYS A 1 259 ? -3.505 -3.780 -8.817 1.00 94.94 259 CYS A C 1
ATOM 2082 O O . CYS A 1 259 ? -3.169 -4.256 -9.900 1.00 94.94 259 CYS A O 1
ATOM 2084 N N . SER A 1 260 ? -4.730 -3.306 -8.614 1.00 92.81 260 SER A N 1
ATOM 2085 C CA . SER A 1 260 ? -5.729 -3.145 -9.666 1.00 92.81 260 SER A CA 1
ATOM 2086 C C . SER A 1 260 ? -5.387 -1.903 -10.491 1.00 92.81 260 SER A C 1
ATOM 2088 O O . SER A 1 260 ? -5.567 -0.759 -10.054 1.00 92.81 260 SER A O 1
ATOM 2090 N N . ILE A 1 261 ? -4.874 -2.103 -11.705 1.00 87.00 261 ILE A N 1
ATOM 2091 C CA . ILE A 1 261 ? -4.575 -0.992 -12.612 1.00 87.00 261 ILE A CA 1
ATOM 2092 C C . ILE A 1 261 ? -5.862 -0.490 -13.267 1.00 87.00 261 ILE A C 1
ATOM 2094 O O . ILE A 1 261 ? -6.649 -1.257 -13.818 1.00 87.00 261 ILE A O 1
ATOM 2098 N N . SER A 1 262 ? -6.076 0.826 -13.212 1.00 83.50 262 SER A N 1
ATOM 2099 C CA . SER A 1 262 ? -7.244 1.468 -13.818 1.00 83.50 262 SER A CA 1
ATOM 2100 C C . SER A 1 262 ? -7.214 1.313 -15.338 1.00 83.50 262 SER A C 1
ATOM 2102 O O . SER A 1 262 ? -6.156 1.463 -15.944 1.00 83.50 262 SER A O 1
ATOM 2104 N N . GLY A 1 263 ? -8.376 1.133 -15.976 1.00 84.00 263 GLY A N 1
ATOM 2105 C CA . GLY A 1 263 ? -8.466 0.987 -17.437 1.00 84.00 263 GLY A CA 1
ATOM 2106 C C . GLY A 1 263 ? -7.770 2.112 -18.219 1.00 84.00 263 GLY A C 1
ATOM 2107 O O . GLY A 1 263 ? -7.066 1.851 -19.194 1.00 84.00 263 GLY A O 1
ATOM 2108 N N . ASP A 1 264 ? -7.876 3.349 -17.728 1.00 82.94 264 ASP A N 1
ATOM 2109 C CA . ASP A 1 264 ? -7.214 4.538 -18.289 1.00 82.94 264 ASP A CA 1
ATOM 2110 C C . ASP A 1 264 ? -5.672 4.475 -18.288 1.00 82.94 264 ASP A C 1
ATOM 2112 O O . ASP A 1 264 ? -5.020 5.226 -19.010 1.00 82.94 264 ASP A O 1
ATOM 2116 N N . GLU A 1 265 ? -5.067 3.595 -17.486 1.00 84.25 265 GLU A N 1
ATOM 2117 C CA . GLU A 1 265 ? -3.612 3.421 -17.374 1.00 84.25 265 GLU A CA 1
ATOM 2118 C C . GLU A 1 265 ? -3.092 2.298 -18.286 1.00 84.25 265 GLU A C 1
ATOM 2120 O O . GLU A 1 265 ? -1.883 2.156 -18.464 1.00 84.25 265 GLU A O 1
ATOM 2125 N N . ASN A 1 266 ? -3.980 1.543 -18.944 1.00 87.94 266 ASN A N 1
ATOM 2126 C CA . ASN A 1 266 ? -3.601 0.397 -19.774 1.00 87.94 266 ASN A CA 1
ATOM 2127 C C . ASN A 1 266 ? -2.674 0.775 -20.938 1.00 87.94 266 ASN A C 1
ATOM 2129 O O . ASN A 1 266 ? -1.790 0.002 -21.300 1.00 87.94 266 ASN A O 1
ATOM 2133 N N . ALA A 1 267 ? -2.853 1.954 -21.544 1.00 87.31 267 ALA A N 1
ATOM 2134 C CA . ALA A 1 267 ? -1.977 2.413 -22.624 1.00 87.31 267 ALA A CA 1
ATOM 2135 C C . ALA A 1 267 ? -0.550 2.702 -22.128 1.00 87.31 267 ALA A C 1
ATOM 2137 O O . ALA A 1 267 ? 0.418 2.325 -22.787 1.00 87.31 267 ALA A O 1
ATOM 2138 N N . MET A 1 268 ? -0.427 3.317 -20.950 1.00 91.56 268 MET A N 1
ATOM 2139 C CA . MET A 1 268 ? 0.854 3.571 -20.292 1.00 91.56 268 MET A CA 1
ATOM 2140 C C . MET A 1 268 ? 1.528 2.256 -19.887 1.00 91.56 268 MET A C 1
ATOM 2142 O O . MET A 1 268 ? 2.686 2.047 -20.230 1.00 91.56 268 MET A O 1
ATOM 2146 N N . MET A 1 269 ? 0.788 1.323 -19.277 1.00 91.69 269 MET A N 1
ATOM 2147 C CA . MET A 1 269 ? 1.319 0.002 -18.919 1.00 91.69 269 MET A CA 1
ATOM 2148 C C . MET A 1 269 ? 1.793 -0.795 -20.134 1.00 91.69 269 MET A C 1
ATOM 2150 O O . MET A 1 269 ? 2.860 -1.395 -20.092 1.00 91.69 269 MET A O 1
ATOM 2154 N N . ARG A 1 270 ? 1.065 -0.753 -21.260 1.00 94.44 270 ARG A N 1
ATOM 2155 C CA . ARG A 1 270 ? 1.528 -1.379 -22.512 1.00 94.44 270 ARG A CA 1
ATOM 2156 C C . ARG A 1 270 ? 2.825 -0.764 -23.039 1.00 94.44 270 ARG A C 1
ATOM 2158 O O . ARG A 1 270 ? 3.602 -1.476 -23.670 1.00 94.44 270 ARG A O 1
ATOM 2165 N N . ARG A 1 271 ? 3.055 0.534 -22.813 1.00 94.06 271 ARG A N 1
ATOM 2166 C CA . ARG A 1 271 ? 4.328 1.187 -23.156 1.00 94.06 271 ARG A CA 1
ATOM 2167 C C . ARG A 1 271 ? 5.448 0.739 -22.223 1.00 94.06 271 ARG A C 1
ATOM 2169 O O . ARG A 1 271 ? 6.490 0.338 -22.725 1.00 94.06 271 ARG A O 1
ATOM 2176 N N . PHE A 1 272 ? 5.213 0.725 -20.913 1.00 96.31 272 PHE A N 1
ATOM 2177 C CA . PHE A 1 272 ? 6.172 0.240 -19.911 1.00 96.31 272 PHE A CA 1
ATOM 2178 C C . PHE A 1 272 ? 6.580 -1.220 -20.167 1.00 96.31 272 PHE A C 1
ATOM 2180 O O . PHE A 1 272 ? 7.766 -1.547 -20.155 1.00 96.31 272 PHE A O 1
ATOM 2187 N N . ALA A 1 273 ? 5.627 -2.069 -20.553 1.00 96.62 273 ALA A N 1
ATOM 2188 C CA . ALA A 1 273 ? 5.887 -3.464 -20.901 1.00 96.62 273 ALA A CA 1
ATOM 2189 C C . ALA A 1 273 ? 6.848 -3.638 -22.092 1.00 96.62 273 ALA A C 1
ATOM 2191 O O . ALA A 1 273 ? 7.461 -4.696 -22.222 1.00 96.62 273 ALA A O 1
ATOM 2192 N N . ARG A 1 274 ? 7.034 -2.625 -22.960 1.00 94.94 274 ARG A N 1
ATOM 2193 C CA . ARG A 1 274 ? 8.018 -2.708 -24.058 1.00 94.94 274 ARG A CA 1
ATOM 2194 C C . ARG A 1 274 ? 9.468 -2.749 -23.557 1.00 94.94 274 ARG A C 1
ATOM 2196 O O . ARG A 1 274 ? 10.303 -3.245 -24.299 1.00 94.94 274 ARG A O 1
ATOM 2203 N N . ILE A 1 275 ? 9.749 -2.277 -22.337 1.00 96.06 275 ILE A N 1
ATOM 2204 C CA . ILE A 1 275 ? 11.079 -2.350 -21.703 1.00 96.06 275 ILE A CA 1
ATOM 2205 C C . ILE A 1 275 ? 11.130 -3.353 -20.538 1.00 96.06 275 ILE A C 1
ATOM 2207 O O . ILE A 1 275 ? 12.031 -3.288 -19.712 1.00 96.06 275 ILE A O 1
ATOM 2211 N N . GLY A 1 276 ? 10.159 -4.271 -20.444 1.00 96.06 276 GLY A N 1
ATOM 2212 C CA . GLY A 1 276 ? 10.143 -5.330 -19.425 1.00 96.06 276 GLY A CA 1
ATOM 2213 C C . GLY A 1 276 ? 9.433 -4.979 -18.112 1.00 96.06 276 GLY A C 1
ATOM 2214 O O . GLY A 1 276 ? 9.496 -5.756 -17.161 1.00 96.06 276 GLY A O 1
ATOM 2215 N N . ILE A 1 277 ? 8.736 -3.841 -18.040 1.00 97.69 277 ILE A N 1
ATOM 2216 C CA . ILE A 1 277 ? 7.987 -3.444 -16.840 1.00 97.69 277 ILE A CA 1
ATOM 2217 C C . ILE A 1 277 ? 6.550 -3.965 -16.937 1.00 97.69 277 ILE A C 1
ATOM 2219 O O . ILE A 1 277 ? 5.728 -3.426 -17.681 1.00 97.69 277 ILE A O 1
ATOM 2223 N N . GLU A 1 278 ? 6.250 -5.028 -16.197 1.00 96.44 278 GLU A N 1
ATOM 2224 C CA . GLU A 1 278 ? 4.976 -5.745 -16.241 1.00 96.44 278 GLU A CA 1
ATOM 2225 C C . GLU A 1 278 ? 4.646 -6.338 -14.855 1.00 96.44 278 GLU A C 1
ATOM 2227 O O . GLU A 1 278 ? 5.545 -6.861 -14.189 1.00 96.44 278 GLU A O 1
ATOM 2232 N N . PRO A 1 279 ? 3.377 -6.288 -14.399 1.00 96.88 279 PRO A N 1
ATOM 2233 C CA . PRO A 1 279 ? 2.977 -6.841 -13.105 1.00 96.88 279 PRO A CA 1
ATOM 2234 C C . PRO A 1 279 ? 3.431 -8.294 -12.901 1.00 96.88 279 PRO A C 1
ATOM 2236 O O . PRO A 1 279 ? 3.105 -9.175 -13.691 1.00 96.88 279 PRO A O 1
ATOM 2239 N N . GLY A 1 280 ? 4.181 -8.540 -11.826 1.00 96.25 280 GLY A N 1
ATOM 2240 C CA . GLY A 1 280 ? 4.630 -9.867 -11.394 1.00 96.25 280 GLY A CA 1
ATOM 2241 C C . GLY A 1 280 ? 5.766 -10.482 -12.215 1.00 96.25 280 GLY A C 1
ATOM 2242 O O . GLY A 1 280 ? 6.251 -11.553 -11.855 1.00 96.25 280 GLY A O 1
ATOM 2243 N N . ARG A 1 281 ? 6.223 -9.837 -13.296 1.00 96.00 281 ARG A N 1
ATOM 2244 C CA . ARG A 1 281 ? 7.312 -10.381 -14.115 1.00 96.00 281 ARG A CA 1
ATOM 2245 C C . ARG A 1 281 ? 8.689 -10.051 -13.542 1.00 96.00 281 ARG A C 1
ATOM 2247 O O . ARG A 1 281 ? 8.909 -8.910 -13.134 1.00 96.00 281 ARG A O 1
ATOM 2254 N N . PRO A 1 282 ? 9.654 -10.987 -13.578 1.00 95.19 282 PRO A N 1
ATOM 2255 C CA . PRO A 1 282 ? 11.051 -10.651 -13.334 1.00 95.19 282 PRO A CA 1
ATOM 2256 C C . PRO A 1 282 ? 11.504 -9.530 -14.272 1.00 95.19 282 PRO A C 1
ATOM 2258 O O . PRO A 1 282 ? 11.178 -9.542 -15.460 1.00 95.19 282 PRO A O 1
ATOM 2261 N N . PHE A 1 283 ? 12.244 -8.566 -13.732 1.00 96.44 283 PHE A N 1
ATOM 2262 C CA . PHE A 1 283 ? 12.877 -7.521 -14.521 1.00 96.44 283 PHE A CA 1
ATOM 2263 C C . PHE A 1 283 ? 14.347 -7.885 -14.725 1.00 96.44 283 PHE A C 1
ATOM 2265 O O . PHE A 1 283 ? 15.118 -7.897 -13.767 1.00 96.44 283 PHE A O 1
ATOM 2272 N N . ASP A 1 284 ? 14.722 -8.203 -15.963 1.00 92.88 284 ASP A N 1
ATOM 2273 C CA . ASP A 1 284 ? 16.077 -8.634 -16.308 1.00 92.88 284 ASP A CA 1
ATOM 2274 C C . ASP A 1 284 ? 16.701 -7.698 -17.347 1.00 92.88 284 ASP A C 1
ATOM 2276 O O . ASP A 1 284 ? 16.637 -7.913 -18.561 1.00 92.88 284 ASP A O 1
ATOM 2280 N N . HIS A 1 285 ? 17.323 -6.634 -16.847 1.00 91.19 285 HIS A N 1
ATOM 2281 C CA . HIS A 1 285 ? 18.046 -5.680 -17.678 1.00 91.19 285 HIS A CA 1
ATOM 2282 C C . HIS A 1 285 ? 19.363 -6.242 -18.238 1.00 91.19 285 HIS A C 1
ATOM 2284 O O . HIS A 1 285 ? 19.952 -5.614 -19.115 1.00 91.19 285 HIS A O 1
ATOM 2290 N N . LEU A 1 286 ? 19.843 -7.408 -17.783 1.00 91.31 286 LEU A N 1
ATOM 2291 C CA . LEU A 1 286 ? 21.082 -8.003 -18.298 1.00 91.31 286 LEU A CA 1
ATOM 2292 C C . LEU A 1 286 ? 20.902 -8.543 -19.718 1.00 91.31 286 LEU A C 1
ATOM 2294 O O . LEU A 1 286 ? 21.878 -8.617 -20.463 1.00 91.31 286 LEU A O 1
ATOM 2298 N N . THR A 1 287 ? 19.659 -8.849 -20.101 1.00 90.12 287 THR A N 1
ATOM 2299 C CA . THR A 1 287 ? 19.292 -9.287 -21.456 1.00 90.12 287 THR A CA 1
ATOM 2300 C C . THR A 1 287 ? 19.280 -8.162 -22.492 1.00 90.12 287 THR A C 1
ATOM 2302 O O . THR A 1 287 ? 19.262 -8.444 -23.689 1.00 90.12 287 THR A O 1
ATOM 2305 N N . MET A 1 288 ? 19.307 -6.899 -22.054 1.00 92.94 288 MET A N 1
ATOM 2306 C CA . MET A 1 288 ? 19.378 -5.736 -22.938 1.00 92.94 288 MET A CA 1
ATOM 2307 C C . MET A 1 288 ? 20.781 -5.587 -23.545 1.00 92.94 288 MET A C 1
ATOM 2309 O O . MET A 1 288 ? 21.792 -5.911 -22.914 1.00 92.94 288 MET A O 1
ATOM 2313 N N . SER A 1 289 ? 20.862 -5.052 -24.761 1.00 94.56 289 SER A N 1
ATOM 2314 C CA . SER A 1 289 ? 22.133 -4.618 -25.345 1.00 94.56 289 SER A CA 1
ATOM 2315 C C . SER A 1 289 ? 22.716 -3.421 -24.579 1.00 94.56 289 SER A C 1
ATOM 2317 O O . SER A 1 289 ? 22.005 -2.700 -23.880 1.00 94.56 289 SER A O 1
ATOM 2319 N N . GLU A 1 290 ? 24.022 -3.178 -24.705 1.00 94.94 290 GLU A N 1
ATOM 2320 C CA . GLU A 1 290 ? 24.678 -2.062 -24.003 1.00 94.94 290 GLU A CA 1
ATOM 2321 C C . GLU A 1 290 ? 24.083 -0.672 -24.321 1.00 94.94 290 GLU A C 1
ATOM 2323 O O . GLU A 1 290 ? 23.912 0.113 -23.383 1.00 94.94 290 GLU A O 1
ATOM 2328 N N . PRO A 1 291 ? 23.694 -0.350 -25.575 1.00 95.62 291 PRO A N 1
ATOM 2329 C CA . PRO A 1 291 ? 22.972 0.892 -25.864 1.00 95.62 291 PRO A CA 1
ATOM 2330 C C . PRO A 1 291 ? 21.614 0.978 -25.151 1.00 95.62 291 PRO A C 1
ATOM 2332 O O . PRO A 1 291 ? 21.290 2.000 -24.550 1.00 95.62 291 PRO A O 1
ATOM 2335 N N . GLU A 1 292 ? 20.841 -0.111 -25.129 1.00 96.06 292 GLU A N 1
ATOM 2336 C CA . GLU A 1 292 ? 19.536 -0.153 -24.455 1.00 96.06 292 GLU A CA 1
ATOM 2337 C C . GLU A 1 292 ? 19.672 0.007 -22.933 1.00 96.06 292 GLU A C 1
ATOM 2339 O O . GLU A 1 292 ? 18.908 0.756 -22.321 1.00 96.06 292 GLU A O 1
ATOM 2344 N N . LYS A 1 293 ? 20.677 -0.633 -22.315 1.00 96.31 293 LYS A N 1
ATOM 2345 C CA . LYS A 1 293 ? 20.989 -0.455 -20.886 1.00 96.31 293 LYS A CA 1
ATOM 2346 C C . LYS A 1 293 ? 21.352 0.990 -20.566 1.00 96.31 293 LYS A C 1
ATOM 2348 O O . LYS A 1 293 ? 20.892 1.522 -19.557 1.00 96.31 293 LYS A O 1
ATOM 2353 N N . ARG A 1 294 ? 22.161 1.635 -21.412 1.00 97.06 294 ARG A N 1
ATOM 2354 C CA . ARG A 1 294 ? 22.526 3.046 -21.233 1.00 97.06 294 ARG A CA 1
ATOM 2355 C C . ARG A 1 294 ? 21.296 3.945 -21.311 1.00 97.06 294 ARG A C 1
ATOM 2357 O O . ARG A 1 294 ? 21.073 4.718 -20.387 1.00 97.06 294 ARG A O 1
ATOM 2364 N N . ALA A 1 295 ? 20.454 3.763 -22.327 1.00 98.12 295 ALA A N 1
ATOM 2365 C CA . ALA A 1 295 ? 19.196 4.493 -22.463 1.00 98.12 295 ALA A CA 1
ATOM 2366 C C . ALA A 1 295 ? 18.256 4.295 -21.255 1.00 98.12 295 ALA A C 1
ATOM 2368 O O . ALA A 1 295 ? 17.643 5.247 -20.770 1.00 98.12 295 ALA A O 1
ATOM 2369 N N . LEU A 1 296 ? 18.165 3.070 -20.722 1.00 98.19 296 LEU A N 1
ATOM 2370 C CA . LEU A 1 296 ? 17.395 2.767 -19.511 1.00 98.19 296 LEU A CA 1
ATOM 2371 C C . LEU A 1 296 ? 17.910 3.573 -18.305 1.00 98.19 296 LEU A C 1
ATOM 2373 O O . LEU A 1 296 ? 17.120 4.219 -17.613 1.00 98.19 296 LEU A O 1
ATOM 2377 N N . ILE A 1 297 ? 19.226 3.556 -18.074 1.00 97.94 297 ILE A N 1
ATOM 2378 C CA . ILE A 1 297 ? 19.885 4.269 -16.969 1.00 97.94 297 ILE A CA 1
ATOM 2379 C C . ILE A 1 297 ? 19.728 5.788 -17.125 1.00 97.94 297 ILE A C 1
ATOM 2381 O O . ILE A 1 297 ? 19.372 6.466 -16.160 1.00 97.94 297 ILE A O 1
ATOM 2385 N N . ASP A 1 298 ? 19.920 6.319 -18.332 1.00 98.12 298 ASP A N 1
ATOM 2386 C CA . ASP A 1 298 ? 19.766 7.747 -18.627 1.00 98.12 298 ASP A CA 1
ATOM 2387 C C . ASP A 1 298 ? 18.324 8.211 -18.379 1.00 98.12 298 ASP A C 1
ATOM 2389 O O . ASP A 1 298 ? 18.087 9.253 -17.758 1.00 98.12 298 ASP A O 1
ATOM 2393 N N . GLY A 1 299 ? 17.337 7.404 -18.781 1.00 97.69 299 GLY A N 1
ATOM 2394 C CA . GLY A 1 299 ? 15.928 7.670 -18.511 1.00 97.69 299 GLY A CA 1
ATOM 2395 C C . GLY A 1 299 ? 15.609 7.683 -17.016 1.00 97.69 299 GLY A C 1
ATOM 2396 O O . GLY A 1 299 ? 14.948 8.602 -16.524 1.00 97.69 299 GLY A O 1
ATOM 2397 N N . MET A 1 300 ? 16.129 6.712 -16.262 1.00 97.56 300 MET A N 1
ATOM 2398 C CA . MET A 1 300 ? 16.000 6.689 -14.803 1.00 97.56 300 MET A CA 1
ATOM 2399 C C . MET A 1 300 ? 16.624 7.925 -14.148 1.00 97.56 300 MET A C 1
ATOM 2401 O O . MET A 1 300 ? 15.976 8.571 -13.319 1.00 97.56 300 MET A O 1
ATOM 2405 N N . ALA A 1 301 ? 17.842 8.301 -14.544 1.00 96.88 301 ALA A N 1
ATOM 2406 C CA . ALA A 1 301 ? 18.520 9.492 -14.040 1.00 96.88 301 ALA A CA 1
ATOM 2407 C C . ALA A 1 301 ? 17.717 10.770 -14.343 1.00 96.88 301 ALA A C 1
ATOM 2409 O O . ALA A 1 301 ? 17.562 11.630 -13.469 1.00 96.88 301 ALA A O 1
ATOM 2410 N N . ALA A 1 302 ? 17.126 10.871 -15.538 1.00 95.31 302 ALA A N 1
ATOM 2411 C CA . ALA A 1 302 ? 16.231 11.967 -15.899 1.00 95.31 302 ALA A CA 1
ATOM 2412 C C . ALA A 1 302 ? 14.967 11.998 -15.019 1.00 95.31 302 ALA A C 1
ATOM 2414 O O . ALA A 1 302 ? 14.556 13.070 -14.567 1.00 95.31 302 ALA A O 1
ATOM 2415 N N . GLY A 1 303 ? 14.371 10.839 -14.721 1.00 90.06 303 GLY A N 1
ATOM 2416 C CA . GLY A 1 303 ? 13.219 10.727 -13.820 1.00 90.06 303 GLY A CA 1
ATOM 2417 C C . GLY A 1 303 ? 13.549 11.152 -12.386 1.00 90.06 303 GLY A C 1
ATOM 2418 O O . GLY A 1 303 ? 12.801 11.909 -11.764 1.00 90.06 303 GLY A O 1
ATOM 2419 N N . GLN A 1 304 ? 14.709 10.738 -11.875 1.00 88.56 304 GLN A N 1
ATOM 2420 C CA . GLN A 1 304 ? 15.219 11.153 -10.566 1.00 88.56 304 GLN A CA 1
ATOM 2421 C C . GLN A 1 304 ? 15.467 12.662 -10.494 1.00 88.56 304 GLN A C 1
ATOM 2423 O O . GLN A 1 304 ? 15.099 13.306 -9.508 1.00 88.56 304 GLN A O 1
ATOM 2428 N N . ALA A 1 305 ? 16.099 13.236 -11.521 1.00 89.81 305 ALA A N 1
ATOM 2429 C CA . ALA A 1 305 ? 16.349 14.670 -11.600 1.00 89.81 305 ALA A CA 1
ATOM 2430 C C . ALA A 1 305 ? 15.032 15.458 -11.591 1.00 89.81 305 ALA A C 1
ATOM 2432 O O . ALA A 1 305 ? 14.904 16.438 -10.857 1.00 89.81 305 ALA A O 1
ATOM 2433 N N . GLU A 1 306 ? 14.028 14.990 -12.332 1.00 85.38 306 GLU A N 1
ATOM 2434 C CA . GLU A 1 306 ? 12.708 15.613 -12.367 1.00 85.38 306 GLU A CA 1
ATOM 2435 C C . GLU A 1 306 ? 11.994 15.558 -11.013 1.00 85.38 306 GLU A C 1
ATOM 2437 O O . GLU A 1 306 ? 11.521 16.586 -10.530 1.00 85.38 306 GLU A O 1
ATOM 2442 N N . LEU A 1 307 ? 11.994 14.406 -10.338 1.00 81.94 307 LEU A N 1
ATOM 2443 C CA . LEU A 1 307 ? 11.441 14.282 -8.986 1.00 81.94 307 LEU A CA 1
ATOM 2444 C C . LEU A 1 307 ? 12.144 15.212 -7.985 1.00 81.94 307 LEU A C 1
ATOM 2446 O O . LEU A 1 307 ? 11.479 15.859 -7.173 1.00 81.94 307 LEU A O 1
ATOM 2450 N N . LYS A 1 308 ? 13.477 15.341 -8.069 1.00 82.62 308 LYS A N 1
ATOM 2451 C CA . LYS A 1 308 ? 14.254 16.284 -7.243 1.00 82.62 308 LYS A CA 1
ATOM 2452 C C . LYS A 1 308 ? 13.866 17.738 -7.525 1.00 82.62 308 LYS A C 1
ATOM 2454 O O . LYS A 1 308 ? 13.757 18.528 -6.587 1.00 82.62 308 LYS A O 1
ATOM 2459 N N . MET A 1 309 ? 13.640 18.104 -8.787 1.00 78.38 309 MET A N 1
ATOM 2460 C CA . MET A 1 309 ? 13.161 19.443 -9.151 1.00 78.38 309 MET A CA 1
ATOM 2461 C C . MET A 1 309 ? 11.751 19.703 -8.615 1.00 78.38 309 MET A C 1
ATOM 2463 O O . MET A 1 309 ? 11.522 20.734 -7.980 1.00 78.38 309 MET A O 1
ATOM 2467 N N . LEU A 1 310 ? 10.827 18.755 -8.797 1.00 74.69 310 LEU A N 1
ATOM 2468 C CA . LEU A 1 310 ? 9.458 18.857 -8.288 1.00 74.69 310 LEU A CA 1
ATOM 2469 C C . LEU A 1 310 ? 9.447 19.046 -6.767 1.00 74.69 310 LEU A C 1
ATOM 2471 O O . LEU A 1 310 ? 8.794 19.968 -6.274 1.00 74.69 310 LEU A O 1
ATOM 2475 N N . ALA A 1 311 ? 10.250 18.267 -6.037 1.00 68.75 311 ALA A N 1
ATOM 2476 C CA . ALA A 1 311 ? 10.392 18.387 -4.587 1.00 68.75 311 ALA A CA 1
ATOM 2477 C C . ALA A 1 311 ? 10.882 19.779 -4.137 1.00 68.75 311 ALA A C 1
ATOM 2479 O O . ALA A 1 311 ? 10.404 20.302 -3.131 1.00 68.75 311 ALA A O 1
ATOM 2480 N N . ARG A 1 312 ? 11.797 20.407 -4.891 1.00 68.94 312 ARG A N 1
ATOM 2481 C CA . ARG A 1 312 ? 12.326 21.755 -4.602 1.00 68.94 312 ARG A CA 1
ATOM 2482 C C . ARG A 1 312 ? 11.353 22.878 -4.968 1.00 68.94 312 ARG A C 1
ATOM 2484 O O . ARG A 1 312 ? 11.311 23.891 -4.279 1.00 68.94 312 ARG A O 1
ATOM 2491 N N . SER A 1 313 ? 10.579 22.702 -6.038 1.00 54.41 313 SER A N 1
ATOM 2492 C CA . SER A 1 313 ? 9.677 23.730 -6.584 1.00 54.41 313 SER A CA 1
ATOM 2493 C C . SER A 1 313 ? 8.423 23.989 -5.738 1.00 54.41 313 SER A C 1
ATOM 2495 O O . SER A 1 313 ? 7.747 24.998 -5.925 1.00 54.41 313 SER A O 1
ATOM 2497 N N . GLY A 1 314 ? 8.071 23.085 -4.816 1.00 49.69 314 GLY A N 1
ATOM 2498 C CA . GLY A 1 314 ? 6.863 23.208 -3.994 1.00 49.69 314 GLY A CA 1
ATOM 2499 C C . GLY A 1 314 ? 5.541 23.109 -4.774 1.00 49.69 314 GLY A C 1
ATOM 2500 O O . GLY A 1 314 ? 4.476 23.322 -4.187 1.00 49.69 314 GLY A O 1
ATOM 2501 N N . VAL A 1 315 ? 5.577 22.775 -6.070 1.00 39.88 315 VAL A N 1
ATOM 2502 C CA . VAL A 1 315 ? 4.389 22.501 -6.887 1.00 39.88 315 VAL A CA 1
ATOM 2503 C C . VAL A 1 315 ? 3.727 21.230 -6.349 1.00 39.88 315 VAL A C 1
ATOM 2505 O O . VAL A 1 315 ? 4.309 20.150 -6.369 1.00 39.88 315 VAL A O 1
ATOM 2508 N N . GLY A 1 316 ? 2.509 21.368 -5.814 1.00 42.72 316 GLY A N 1
ATOM 2509 C CA . GLY A 1 316 ? 1.807 20.283 -5.122 1.00 42.72 316 GLY A CA 1
ATOM 2510 C C . GLY A 1 316 ? 1.947 20.299 -3.596 1.00 42.72 316 GLY A C 1
ATOM 2511 O O . GLY A 1 316 ? 2.105 19.238 -2.995 1.00 42.72 316 GLY A O 1
ATOM 2512 N N . LYS A 1 317 ? 1.817 21.473 -2.948 1.00 34.94 317 LYS A N 1
ATOM 2513 C CA . LYS A 1 317 ? 1.539 21.611 -1.498 1.00 34.94 317 LYS A CA 1
ATOM 2514 C C . LYS A 1 317 ? 0.199 20.965 -1.110 1.00 34.94 317 LYS A C 1
ATOM 2516 O O . LYS A 1 317 ? -0.746 21.615 -0.680 1.00 34.94 317 LYS A O 1
ATOM 2521 N N . SER A 1 318 ? 0.126 19.652 -1.220 1.00 32.81 318 SER A N 1
ATOM 2522 C CA . SER A 1 318 ? -0.776 18.816 -0.455 1.00 32.81 318 SER A CA 1
ATOM 2523 C C . SER A 1 318 ? 0.083 18.041 0.538 1.00 32.81 318 SER A C 1
ATOM 2525 O O . SER A 1 318 ? 0.428 16.893 0.299 1.00 32.81 318 SER A O 1
ATOM 2527 N N . VAL A 1 319 ? 0.446 18.742 1.617 1.00 30.22 319 VAL A N 1
ATOM 2528 C CA . VAL A 1 319 ? 1.145 18.267 2.824 1.00 30.22 319 VAL A CA 1
ATOM 2529 C C . VAL A 1 319 ? 2.457 17.520 2.545 1.00 30.22 319 VAL A C 1
ATOM 2531 O O . VAL A 1 319 ? 2.532 16.298 2.604 1.00 30.22 319 VAL A O 1
ATOM 2534 N N . VAL A 1 320 ? 3.516 18.294 2.306 1.00 27.55 320 VAL A N 1
ATOM 2535 C CA . VAL A 1 320 ? 4.904 17.856 2.497 1.00 27.55 320 VAL A CA 1
ATOM 2536 C C . VAL A 1 320 ? 5.304 18.304 3.903 1.00 27.55 320 VAL A C 1
ATOM 2538 O O . VAL A 1 320 ? 5.458 19.501 4.142 1.00 27.55 320 VAL A O 1
ATOM 2541 N N . PHE A 1 321 ? 5.427 17.374 4.853 1.00 25.84 321 PHE A N 1
ATOM 2542 C CA . PHE A 1 321 ? 6.183 17.657 6.074 1.00 25.84 321 PHE A CA 1
ATOM 2543 C C . PHE A 1 321 ? 7.667 17.613 5.700 1.00 25.84 321 PHE A C 1
ATOM 2545 O O . PHE A 1 321 ? 8.157 16.619 5.173 1.00 25.84 321 PHE A O 1
ATOM 2552 N N . ARG A 1 322 ? 8.330 18.754 5.878 1.00 22.50 322 ARG A N 1
ATOM 2553 C CA . ARG A 1 322 ? 9.707 19.048 5.474 1.00 22.50 322 ARG A CA 1
ATOM 2554 C C . ARG A 1 322 ? 10.707 18.162 6.231 1.00 22.50 322 ARG A C 1
ATOM 2556 O O . ARG A 1 322 ? 10.636 18.089 7.454 1.00 22.50 322 ARG A O 1
ATOM 2563 N N . GLU A 1 323 ? 11.670 17.570 5.524 1.00 26.98 323 GLU A N 1
ATOM 2564 C CA . GLU A 1 323 ? 12.951 17.175 6.122 1.00 26.98 323 GLU A CA 1
ATOM 2565 C C . GLU A 1 323 ? 13.745 18.451 6.428 1.00 26.98 323 GLU A C 1
ATOM 2567 O O . GLU A 1 323 ? 14.094 19.214 5.525 1.00 26.98 323 GLU A O 1
ATOM 2572 N N . THR A 1 324 ? 14.010 18.717 7.702 1.00 25.92 324 THR A N 1
ATOM 2573 C CA . THR A 1 324 ? 15.131 19.573 8.097 1.00 25.92 324 THR A CA 1
ATOM 2574 C C . THR A 1 324 ? 16.260 18.644 8.503 1.00 25.92 324 THR A C 1
ATOM 2576 O O . THR A 1 324 ? 16.100 17.882 9.457 1.00 25.92 324 THR A O 1
ATOM 2579 N N . GLY A 1 325 ? 17.338 18.665 7.725 1.00 25.91 325 GLY A N 1
ATOM 2580 C CA . GLY A 1 325 ? 18.545 17.906 8.003 1.00 25.91 325 GLY A CA 1
ATOM 2581 C C . GLY A 1 325 ? 19.285 18.388 9.250 1.00 25.91 325 GLY A C 1
ATOM 2582 O O . GLY A 1 325 ? 19.055 19.491 9.743 1.00 25.91 325 GLY A O 1
ATOM 2583 N N . GLU A 1 326 ? 20.191 17.499 9.642 1.00 27.16 326 GLU A N 1
ATOM 2584 C CA . GLU A 1 326 ? 21.260 17.571 10.637 1.00 27.16 326 GLU A CA 1
ATOM 2585 C C . GLU A 1 326 ? 20.924 17.342 12.121 1.00 27.16 326 GLU A C 1
ATOM 2587 O O . GLU A 1 326 ? 20.102 18.002 12.751 1.00 27.16 326 GLU A O 1
ATOM 2592 N N . ASP A 1 327 ? 21.664 16.346 12.612 1.00 27.64 327 ASP A N 1
ATOM 2593 C CA . ASP A 1 327 ? 21.973 15.911 13.962 1.00 27.64 327 ASP A CA 1
ATOM 2594 C C . ASP A 1 327 ? 20.907 15.314 14.893 1.00 27.64 327 ASP A C 1
ATOM 2596 O O . ASP A 1 327 ? 19.878 15.895 15.222 1.00 27.64 327 ASP A O 1
ATOM 2600 N N . THR A 1 328 ? 21.276 14.093 15.308 1.00 28.89 328 THR A N 1
ATOM 2601 C CA . THR A 1 328 ? 21.010 13.363 16.554 1.00 28.89 328 THR A CA 1
ATOM 2602 C C . THR A 1 328 ? 19.585 13.395 17.138 1.00 28.89 328 THR A C 1
ATOM 2604 O O . THR A 1 328 ? 18.999 14.412 17.479 1.00 28.89 328 THR A O 1
ATOM 2607 N N . GLU A 1 329 ? 19.021 12.192 17.296 1.00 29.45 329 GLU A N 1
ATOM 2608 C CA . GLU A 1 329 ? 17.786 11.918 18.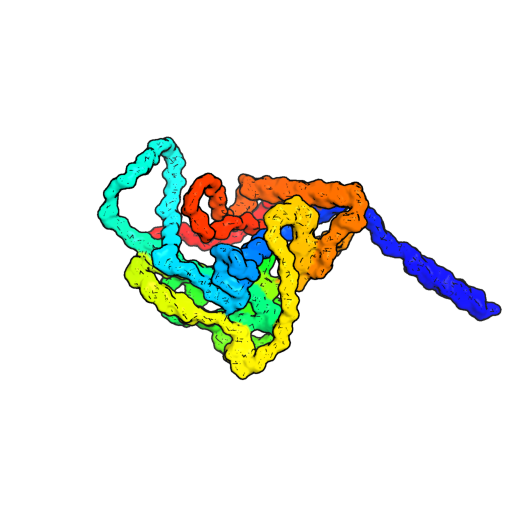047 1.00 29.45 329 GLU A CA 1
ATOM 2609 C C . GLU A 1 329 ? 16.492 12.606 17.570 1.00 29.45 329 GLU A C 1
ATOM 2611 O O . GLU A 1 329 ? 15.802 13.285 18.332 1.00 29.45 329 GLU A O 1
ATOM 2616 N N . LYS A 1 330 ? 16.029 12.321 16.344 1.00 28.67 330 LYS A N 1
ATOM 2617 C CA . LYS A 1 330 ? 14.616 12.570 15.990 1.00 28.67 330 LYS A CA 1
ATOM 2618 C C . LYS A 1 330 ? 13.895 11.331 15.468 1.00 28.67 330 LYS A C 1
ATOM 2620 O O . LYS A 1 330 ? 13.989 10.904 14.323 1.00 28.67 330 LYS A O 1
ATOM 2625 N N . LYS A 1 331 ? 13.138 10.773 16.413 1.00 27.62 331 LYS A N 1
ATOM 2626 C CA . LYS A 1 331 ? 12.166 9.679 16.368 1.00 27.62 331 LYS A CA 1
ATOM 2627 C C . LYS A 1 331 ? 11.254 9.719 15.128 1.00 27.62 331 LYS A C 1
ATOM 2629 O O . LYS A 1 331 ? 10.366 10.557 15.049 1.00 27.62 331 LYS A O 1
ATOM 2634 N N . ILE A 1 332 ? 11.419 8.720 14.255 1.00 28.61 332 ILE A N 1
ATOM 2635 C CA . ILE A 1 332 ? 10.416 8.051 13.395 1.00 28.61 332 ILE A CA 1
ATOM 2636 C C . ILE A 1 332 ? 9.144 8.891 13.151 1.00 28.61 332 ILE A C 1
ATOM 2638 O O . ILE A 1 332 ? 8.109 8.681 13.789 1.00 28.61 332 ILE A O 1
ATOM 2642 N N . PHE A 1 333 ? 9.224 9.837 12.221 1.00 29.39 333 PHE A N 1
ATOM 2643 C CA . PHE A 1 333 ? 8.080 10.514 11.614 1.00 29.39 333 PHE A CA 1
ATOM 2644 C C . PHE A 1 333 ? 8.255 10.362 10.112 1.00 29.39 333 PHE A C 1
ATOM 2646 O O . PHE A 1 333 ? 9.303 10.759 9.633 1.00 29.39 333 PHE A O 1
ATOM 2653 N N . LEU A 1 334 ? 7.307 9.721 9.417 1.00 33.69 334 LEU A N 1
ATOM 2654 C CA . LEU A 1 334 ? 7.393 9.323 8.002 1.00 33.69 334 LEU A CA 1
ATOM 2655 C C . LEU A 1 334 ? 7.756 10.514 7.089 1.00 33.69 334 LEU A C 1
ATOM 2657 O O . LEU A 1 334 ? 6.845 11.249 6.697 1.00 33.69 334 LEU A O 1
ATOM 2661 N N . PRO A 1 335 ? 9.033 10.701 6.702 1.00 25.86 335 PRO A N 1
ATOM 2662 C CA . PRO A 1 335 ? 9.410 11.673 5.694 1.00 25.86 335 PRO A CA 1
ATOM 2663 C C . PRO A 1 335 ? 9.322 10.923 4.364 1.00 25.86 335 PRO A C 1
ATOM 2665 O O . PRO A 1 335 ? 10.121 10.036 4.063 1.00 25.86 335 PRO A O 1
ATOM 2668 N N . GLY A 1 336 ? 8.256 11.180 3.620 1.00 29.78 336 GLY A N 1
ATOM 2669 C CA . GLY A 1 336 ? 8.043 10.605 2.302 1.00 29.78 336 GLY A CA 1
ATOM 2670 C C . GLY A 1 336 ? 7.504 11.685 1.387 1.00 29.78 336 GLY A C 1
ATOM 2671 O O . GLY A 1 336 ? 6.537 12.369 1.725 1.00 29.78 336 GLY A O 1
ATOM 2672 N N . LEU A 1 337 ? 8.145 11.863 0.239 1.00 32.50 337 LEU A N 1
ATOM 2673 C CA . LEU A 1 337 ? 7.632 12.690 -0.841 1.00 32.50 337 LEU A CA 1
ATOM 2674 C C . LEU A 1 337 ? 6.360 12.015 -1.388 1.00 32.50 337 LEU A C 1
ATOM 2676 O O . LEU A 1 337 ? 6.436 11.055 -2.149 1.00 32.50 337 LEU A O 1
ATOM 2680 N N . TYR A 1 338 ? 5.179 12.488 -0.984 1.00 39.91 338 TYR A N 1
ATOM 2681 C CA . TYR A 1 338 ? 3.901 11.986 -1.501 1.00 39.91 338 TYR A CA 1
ATOM 2682 C C . TYR A 1 338 ? 3.621 12.591 -2.882 1.00 39.91 338 TYR A C 1
ATOM 2684 O O . TYR A 1 338 ? 2.864 13.556 -3.016 1.00 39.91 338 TYR A O 1
ATOM 2692 N N . VAL A 1 339 ? 4.213 12.030 -3.938 1.00 37.72 339 VAL A N 1
ATOM 2693 C CA . VAL A 1 339 ? 3.746 12.312 -5.301 1.00 37.72 339 VAL A CA 1
ATOM 2694 C C . VAL A 1 339 ? 2.424 11.574 -5.489 1.00 37.72 339 VAL A C 1
ATOM 2696 O O . VAL A 1 339 ? 2.388 10.369 -5.713 1.00 37.72 339 VAL A O 1
ATOM 2699 N N . ARG A 1 340 ? 1.304 12.293 -5.354 1.00 44.59 340 ARG A N 1
ATOM 2700 C CA . ARG A 1 340 ? -0.031 11.703 -5.531 1.00 44.59 340 ARG A CA 1
ATOM 2701 C C . ARG A 1 340 ? -0.183 11.156 -6.954 1.00 44.59 340 ARG A C 1
ATOM 2703 O O . ARG A 1 340 ? 0.015 11.900 -7.917 1.00 44.59 340 ARG A O 1
ATOM 2710 N N . LYS A 1 341 ? -0.695 9.930 -7.093 1.00 45.38 341 LYS A N 1
ATOM 2711 C CA . LYS A 1 341 ? -1.088 9.317 -8.379 1.00 45.38 341 LYS A CA 1
ATOM 2712 C C . LYS A 1 341 ? -1.950 10.248 -9.251 1.00 45.38 341 LYS A C 1
ATOM 2714 O O . LYS A 1 341 ? -1.725 10.380 -10.453 1.00 45.38 341 LYS A O 1
ATOM 2719 N N . LYS A 1 342 ? -2.892 10.988 -8.647 1.00 42.94 342 LYS A N 1
ATOM 2720 C CA . LYS A 1 342 ? -3.703 12.020 -9.336 1.00 42.94 342 LYS A CA 1
ATOM 2721 C C . LYS A 1 342 ? -2.892 13.202 -9.882 1.00 42.94 342 LYS A C 1
ATOM 2723 O O . LYS A 1 342 ? -3.250 13.728 -10.933 1.00 42.94 342 LYS A O 1
ATOM 2728 N N . SER A 1 343 ? -1.832 13.619 -9.191 1.00 40.62 343 SER A N 1
ATOM 2729 C CA . SER A 1 343 ? -0.934 14.683 -9.659 1.00 40.62 343 SER A CA 1
ATOM 2730 C C . SER A 1 343 ? -0.098 14.200 -10.848 1.00 40.62 343 SER A C 1
ATOM 2732 O O . SER A 1 343 ? 0.023 14.920 -11.834 1.00 40.62 343 SER A O 1
ATOM 2734 N N . PHE A 1 344 ? 0.353 12.942 -10.826 1.00 45.94 344 PHE A N 1
ATOM 2735 C CA . PHE A 1 344 ? 1.057 12.318 -11.950 1.00 45.94 344 PHE A CA 1
ATOM 2736 C C . PHE A 1 344 ? 0.168 12.138 -13.199 1.00 45.94 344 PHE A C 1
ATOM 2738 O O . PHE A 1 344 ? 0.573 12.469 -14.311 1.00 45.94 344 PHE A O 1
ATOM 2745 N N . ARG A 1 345 ? -1.099 11.721 -13.039 1.00 45.19 345 ARG A N 1
ATOM 2746 C CA . ARG A 1 345 ? -2.059 11.616 -14.164 1.00 45.19 345 ARG A CA 1
ATOM 2747 C C . ARG A 1 345 ? -2.316 12.947 -14.880 1.00 45.19 345 ARG A C 1
ATOM 2749 O O . ARG A 1 345 ? -2.625 12.948 -16.069 1.00 45.19 345 ARG A O 1
ATOM 2756 N N . ARG A 1 346 ? -2.239 14.073 -14.163 1.00 43.62 346 ARG A N 1
ATOM 2757 C CA . ARG A 1 346 ? -2.384 15.422 -14.743 1.00 43.62 346 ARG A CA 1
ATOM 2758 C C . ARG A 1 346 ? -1.105 15.890 -15.429 1.00 43.62 346 ARG A C 1
ATOM 2760 O O . ARG A 1 346 ? -1.190 16.516 -16.479 1.00 43.62 346 ARG A O 1
ATOM 2767 N N . PHE A 1 347 ? 0.044 15.505 -14.880 1.00 38.50 347 PHE A N 1
ATOM 2768 C CA . PHE A 1 347 ? 1.361 15.756 -15.453 1.00 38.50 347 PHE A CA 1
ATOM 2769 C C . PHE A 1 347 ? 1.539 15.091 -16.831 1.00 38.50 347 PHE A C 1
ATOM 2771 O O . PHE A 1 347 ? 1.833 15.778 -17.804 1.00 38.50 347 PHE A O 1
ATOM 2778 N N . ILE A 1 348 ? 1.223 13.796 -16.965 1.00 40.22 348 ILE A N 1
ATOM 2779 C CA . ILE A 1 348 ? 1.312 13.069 -18.252 1.00 40.22 348 ILE A CA 1
ATOM 2780 C C . ILE A 1 348 ? 0.339 13.613 -19.317 1.00 40.22 348 ILE A C 1
ATOM 2782 O O . ILE A 1 348 ? 0.582 13.475 -20.512 1.00 40.22 348 ILE A O 1
ATOM 2786 N N . LYS A 1 349 ? -0.755 14.272 -18.912 1.00 42.38 349 LYS A N 1
ATOM 2787 C CA . LYS A 1 349 ? -1.724 14.895 -19.834 1.00 42.38 349 LYS A CA 1
ATOM 2788 C C . LYS A 1 349 ? -1.346 16.322 -20.271 1.00 42.38 349 LYS A C 1
ATOM 2790 O O . LYS A 1 349 ? -2.148 16.958 -20.947 1.00 42.38 349 LYS A O 1
ATOM 2795 N N . GLY A 1 350 ? -0.164 16.826 -19.904 1.00 31.16 350 GLY A N 1
ATOM 2796 C CA . GLY A 1 350 ? 0.371 18.093 -20.418 1.00 31.16 350 GLY A CA 1
ATOM 2797 C C . GLY A 1 350 ? -0.319 19.360 -19.903 1.00 31.16 350 GLY A C 1
ATOM 2798 O O . GLY A 1 350 ? -0.311 20.369 -20.600 1.00 31.16 350 GLY A O 1
ATOM 2799 N N . ASN A 1 351 ? -0.933 19.336 -18.712 1.00 33.97 351 ASN A N 1
ATOM 2800 C CA . ASN A 1 351 ? -1.612 20.513 -18.156 1.00 33.97 351 ASN A CA 1
ATOM 2801 C C . ASN A 1 351 ? -1.102 20.866 -16.741 1.00 33.97 351 ASN A C 1
ATOM 2803 O O . ASN A 1 351 ? -1.650 20.361 -15.754 1.00 33.97 351 ASN A O 1
ATOM 2807 N N . PRO A 1 352 ? -0.050 21.701 -16.627 1.00 36.09 352 PRO A N 1
ATOM 2808 C CA . PRO A 1 352 ? 0.530 22.098 -15.342 1.00 36.09 352 PRO A CA 1
ATOM 2809 C C . PRO A 1 352 ? -0.337 23.081 -14.522 1.00 36.09 352 PRO A C 1
ATOM 2811 O O . PRO A 1 352 ? -0.142 23.151 -13.311 1.00 36.09 352 PRO A O 1
ATOM 2814 N N . ASP A 1 353 ? -1.332 23.755 -15.123 1.00 34.06 353 ASP A N 1
ATOM 2815 C CA . ASP A 1 353 ? -2.052 24.894 -14.506 1.00 34.06 353 ASP A CA 1
ATOM 2816 C C . ASP A 1 353 ? -3.561 24.686 -14.243 1.00 34.06 353 ASP A C 1
ATOM 2818 O O . ASP A 1 353 ? -4.262 25.595 -13.791 1.00 34.06 353 ASP A O 1
ATOM 2822 N N . ALA A 1 354 ? -4.116 23.490 -14.461 1.00 31.22 354 ALA A N 1
ATOM 2823 C CA . ALA A 1 354 ? -5.535 23.237 -14.180 1.00 31.22 354 ALA A CA 1
ATOM 2824 C C . ALA A 1 354 ? -5.814 23.115 -12.662 1.00 31.22 354 ALA A C 1
ATOM 2826 O O . ALA A 1 354 ? -5.711 22.043 -12.056 1.00 31.22 354 ALA A O 1
ATOM 2827 N N . GLY A 1 355 ? -6.177 24.253 -12.064 1.00 28.28 355 GLY A N 1
ATOM 2828 C CA . GLY A 1 355 ? -6.401 24.492 -10.639 1.00 28.28 355 GLY A CA 1
ATOM 2829 C C . GLY A 1 355 ? -7.204 23.431 -9.877 1.00 28.28 355 GLY A C 1
ATOM 2830 O O . GLY A 1 355 ? -8.312 23.029 -10.236 1.00 28.28 355 GL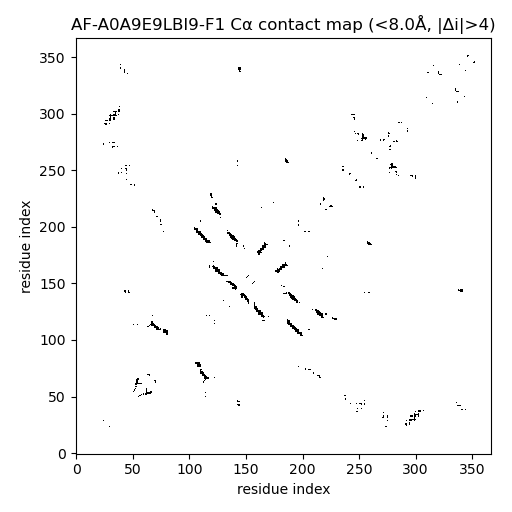Y A O 1
ATOM 2831 N N . ILE A 1 356 ? -6.652 23.030 -8.731 1.00 28.62 356 ILE A N 1
ATOM 2832 C CA . ILE A 1 356 ? -7.348 22.248 -7.712 1.00 28.62 356 ILE A CA 1
ATOM 2833 C C . ILE A 1 356 ? -8.180 23.214 -6.876 1.00 28.62 356 ILE A C 1
ATOM 2835 O O . ILE A 1 356 ? -7.634 23.968 -6.073 1.00 28.62 356 ILE A O 1
ATOM 2839 N N . ARG A 1 357 ? -9.510 23.157 -7.016 1.00 22.81 357 ARG A N 1
ATOM 2840 C CA . ARG A 1 357 ? -10.404 23.718 -5.998 1.00 22.81 357 ARG A CA 1
ATOM 2841 C C . ARG A 1 357 ? -10.159 22.981 -4.688 1.00 22.81 357 ARG A C 1
ATOM 2843 O O . ARG A 1 357 ? -10.490 21.806 -4.530 1.00 22.81 357 ARG A O 1
ATOM 2850 N N . ASN A 1 358 ? -9.553 23.710 -3.767 1.00 27.84 358 ASN A N 1
ATOM 2851 C CA . ASN A 1 358 ? -9.389 23.344 -2.382 1.00 27.84 358 ASN A CA 1
ATOM 2852 C C . ASN A 1 358 ? -10.791 23.328 -1.749 1.00 27.84 358 ASN A C 1
ATOM 2854 O O . ASN A 1 358 ? -11.348 24.380 -1.465 1.00 27.84 358 ASN A O 1
ATOM 2858 N N . ARG A 1 359 ? -11.379 22.152 -1.501 1.00 25.83 359 ARG A N 1
ATOM 2859 C CA . ARG A 1 359 ? -12.224 22.015 -0.303 1.00 25.83 359 ARG A CA 1
ATOM 2860 C C . ARG A 1 359 ? -11.283 21.707 0.851 1.00 25.83 359 ARG A C 1
ATOM 2862 O O . ARG A 1 359 ? -11.255 20.600 1.378 1.00 25.83 359 ARG A O 1
ATOM 2869 N N . GLY A 1 360 ? -10.419 22.681 1.131 1.00 24.91 360 GLY A N 1
ATOM 2870 C CA . GLY A 1 360 ? -9.645 22.698 2.352 1.00 24.91 360 GLY A CA 1
ATOM 2871 C C . GLY A 1 360 ? -10.644 22.769 3.491 1.00 24.91 360 GLY A C 1
ATOM 2872 O O . GLY A 1 360 ? -11.621 23.511 3.409 1.00 24.91 360 GLY A O 1
ATOM 2873 N N . ALA A 1 361 ? -10.424 21.974 4.532 1.00 26.78 361 ALA A N 1
ATOM 2874 C CA . ALA A 1 361 ? -10.933 22.357 5.831 1.00 26.78 361 ALA A CA 1
ATOM 2875 C C . ALA A 1 361 ? -10.342 23.743 6.095 1.00 26.78 361 ALA A C 1
ATOM 2877 O O . ALA A 1 361 ? -9.132 23.866 6.300 1.00 26.78 361 ALA A O 1
ATOM 2878 N N . GLU A 1 362 ? -11.174 24.774 5.964 1.00 21.67 362 GLU A N 1
ATOM 2879 C CA . GLU A 1 362 ? -10.873 26.090 6.489 1.00 21.67 362 GLU A CA 1
ATOM 2880 C C . GLU A 1 362 ? -10.447 25.865 7.934 1.00 21.67 362 GLU A C 1
ATOM 2882 O O . GLU A 1 362 ? -11.202 25.367 8.769 1.00 21.67 362 GLU A O 1
ATOM 2887 N N . CYS A 1 363 ? -9.177 26.146 8.202 1.00 25.98 363 CYS A N 1
ATOM 2888 C CA . CYS A 1 363 ? -8.708 26.361 9.551 1.00 25.98 363 CYS A CA 1
ATOM 2889 C C . CYS A 1 363 ? -9.248 27.741 9.936 1.00 25.98 363 CYS A C 1
ATOM 2891 O O . CYS A 1 363 ? -8.528 28.739 9.923 1.00 25.98 363 CYS A O 1
ATOM 2893 N N . THR A 1 364 ? -10.560 27.823 10.155 1.00 22.72 364 THR A N 1
ATOM 2894 C CA . THR A 1 364 ? -11.185 28.991 10.752 1.00 22.72 364 THR A CA 1
ATOM 2895 C C . THR A 1 364 ? -10.780 28.979 12.214 1.00 22.72 364 THR A C 1
ATOM 2897 O O . THR A 1 364 ? -11.225 28.186 13.036 1.00 22.72 364 THR A O 1
ATOM 2900 N N . ARG A 1 365 ? -9.784 29.822 12.445 1.00 20.89 365 ARG A N 1
ATOM 2901 C CA . ARG A 1 365 ? -9.316 30.395 13.695 1.00 20.89 365 ARG A CA 1
ATOM 2902 C C . ARG A 1 365 ? -10.466 30.555 14.711 1.00 20.89 365 ARG A C 1
ATOM 2904 O O . ARG A 1 365 ? -11.538 31.021 14.330 1.00 20.89 365 ARG A O 1
ATOM 2911 N N . TRP A 1 366 ? -10.131 30.266 15.972 1.00 22.45 366 TRP A N 1
ATOM 2912 C CA . TRP A 1 366 ? -10.606 30.888 17.223 1.00 22.45 366 TRP A CA 1
ATOM 2913 C C . TRP A 1 366 ? -11.359 30.014 18.237 1.00 22.45 366 TRP A C 1
ATOM 2915 O O . TRP A 1 366 ? -12.318 29.331 17.895 1.00 22.45 366 TRP A O 1
ATOM 2925 N N . THR A 1 367 ? -10.864 30.180 19.478 1.00 27.22 367 THR A N 1
ATOM 2926 C CA . THR A 1 367 ? -11.520 30.208 20.806 1.00 27.22 367 THR A CA 1
ATOM 2927 C C . THR A 1 367 ? -12.407 29.058 21.233 1.00 27.22 367 THR A C 1
ATOM 2929 O O . THR A 1 367 ? -13.478 28.877 20.619 1.00 27.22 367 THR A O 1
#

Nearest PDB structures (foldseek):
  3u07-assembly2_B  TM=8.538E-01  e=4.552E-20  Vibrio parahaemolyticus
  3u07-assembly3_C  TM=8.662E-01  e=1.568E-19  Vibrio parahaemolyticus
  3vb9-assembly2_D  TM=7.093E-01  e=4.939E-13  Vibrio parahaemolyticus
  2xbz-assembly1_A-2  TM=5.800E-01  e=8.411E-02  Pseudomonas aeruginosa
  2w3j-assembly1_A  TM=2.518E-01  e=4.925E-01  uncultured bacterium

Foldseek 3Di:
DVVVVVVVVVVVVVVVVPDPPPDQDDLQLLLQLLLLLLLQCVLLLLVVVVCCQAANPPVHPNHAYHALDKGKDQLVDFDQDPPDPPPDDDDDDDDDDDDDDDDDFGKGKIKMKHKHQPPQHKKKKWQAQDLPLWWKKKFKAASSRARDDIDICVPQNRRTFIEIEHAPPDDDDDDPGHSYYHHDQFRIMMIMIITMQGGPVSSVVVVVNVVPIDMDGPCVVVVHDGGDGDDDDDQDDDDPVCSLALVVLQSQQARCLRGNDDPVCVVSQVSSVSQPRHHPGGRDCVPDDPSSRVSSNSSSVSSVVVLVVCVVVCLDPPDQPDDDDDDDDDDDDDRDDSPDPVVSVCVVVPDSPPDDDDPDPPPPDDD

Sequence (367 aa):
MKLIHFLMGLVTVLLLVACHQKKPLDEVEITQIAKEAYIYGFPVVELYRNMYIHAIDKDNSRFLASFNKLAWRAVSSPVRGCTKEIASDSREQTFRIGDTEKAQPESGMAYGSVWFDLRDEPYVLTVPATMAGRYFSIQFIDLFSEPFEYISNRRDGNSGGHFLIATSEWKGKNPSGMTRIITSSTSFVSGLFRIRIENQEDVGQMEKLIRQFRIIPLSRYNGTATGSPAGDIHYPEFSAEKTMTPEFFTYLNFLLQFCSISGDENAMMRRFARIGIEPGRPFDHLTMSEPEKRALIDGMAAGQAELKMLARSGVGKSVVFRETGEDTEKKIFLPGLYVRKKSFRRFIKGNPDAGIRNRGAECTRWT

InterPro domains:
  IPR010679 Domain of unknown function DUF1254 [PF06863] (99-217)
  IPR037050 Domain of unknown function DUF1254 superfamily [G3DSA:2.60.40.1610] (98-228)

Radius of gyration: 25.79 Å; Cα contacts (8 Å, |Δi|>4): 490; chains: 1; bounding box: 50×70×95 Å

Mean predicted aligned error: 13.0 Å

pLDDT: mean 75.42, std 25.75, range [20.89, 98.56]

Organism: NCBI:txid2946593

Secondary structure (DSSP, 8-state):
-HHHHHHHHHHHHHHHHS---PPPPPHHHHHHHHHHHHHHHHHHHHHHHHHIIIII-TTSTT----TT--EE--TTS------------S----------S------EEEEEEEEEE-SS--EEEEEPS--TT--EEEEEEETTS-EEEEEEHHHH-SS-EEEEEEETT--PPPPTT-SEEEEESBSEEEEEEEEEE-SSTTHHHHHHHHTT-EEEEHHHHHTPPP-PPPPP--PPPP-TTGGGSTTHHHHHHHHHTTB---GGGHHHHHHHGGGT--TT----GGGS-HHHHHHHHHHHHHHHHHHHHHHHHTTT-S---------S------------HHHHHHHHTT-S---------------

Solvent-accessible surface area (backbone atoms only — not comparable to full-atom values): 21757 Å² total; per-residue (Å²): 116,74,67,61,57,51,52,53,52,52,52,55,56,54,57,72,69,59,72,87,68,73,77,78,79,52,51,68,58,39,17,52,42,30,15,52,47,41,55,66,34,44,31,31,48,57,45,43,49,52,47,38,39,29,39,63,40,79,85,41,94,66,39,63,38,50,65,56,34,80,29,68,58,66,60,94,64,46,55,68,66,89,85,64,87,78,81,66,81,79,80,91,80,88,85,75,92,75,89,73,88,82,70,75,69,70,46,27,38,39,43,33,40,29,41,39,64,32,72,51,48,36,34,34,39,35,44,51,58,80,37,82,90,46,59,41,40,34,42,31,27,36,51,54,47,36,76,78,48,73,54,28,38,92,78,66,46,45,70,40,44,30,33,40,41,33,35,66,82,66,81,74,83,83,66,84,81,51,73,46,78,47,67,33,61,23,36,44,35,40,37,42,35,41,34,58,33,73,35,78,85,40,47,68,55,49,62,58,52,65,68,55,49,43,64,44,49,44,31,68,75,71,71,46,78,71,69,73,73,57,80,86,78,88,74,79,83,83,50,83,67,42,60,77,42,82,57,33,46,36,52,38,10,53,53,41,60,47,42,65,76,56,78,91,45,48,68,57,48,58,52,34,40,76,78,51,44,37,65,59,39,82,51,68,69,82,80,46,53,72,67,52,44,48,20,34,51,52,9,36,52,53,21,52,52,50,53,55,48,45,68,71,67,56,73,76,80,71,80,72,73,77,88,78,83,83,82,81,91,79,80,91,67,92,77,63,81,71,60,38,55,72,57,51,60,38,53,80,69,73,50,94,77,81,77,79,81,75,84,60,81,75,83,73,80,81,136